Protein AF-0000000078804734 (afdb_homodimer)

InterPro domains:
  IPR001874 Dehydroquinase, class II [MF_00169] (1-88)
  IPR001874 Dehydroquinase, class II [PF01220] (2-82)
  IPR001874 Dehydroquinase, class II [PTHR21272] (1-86)
  IPR036441 Dehydroquinase, class II superfamily [G3DSA:3.40.50.9100] (1-88)
  IPR036441 Dehydroquinase, class II superfamily [SSF52304] (2-87)

Foldseek 3Di:
DVVCLVVVHAEEDEPDPCQLPVVVVLVVLLSSVVSVAAYEYEEQQDQCVDDPSSNHGPNQVRHPHYYHHNHPVRVVVVVVVRVVSVVD/DVVCLVVVHAEEDEPDPCQLPVVVVLVVLLSSVVSVAAYEYEEQADQCVDDPSSNHGPNQVRHPHYYHHNHPVRVVVVVVVRVVSVVD

Organism: NCBI:txid518634

Radius of gyration: 15.63 Å; Cα contacts (8 Å, |Δi|>4): 362; chains: 2; bounding box: 27×46×36 Å

Solvent-accessible surface area (backbone atoms only — not comparable to full-atom values): 9091 Å² total; per-residue (Å²): 83,68,64,32,37,76,68,70,44,65,46,77,44,61,62,65,77,44,27,48,68,36,58,68,56,28,55,38,48,40,50,27,40,73,67,74,33,55,29,35,41,38,34,48,55,40,48,46,57,51,59,76,75,47,49,44,56,58,36,55,38,58,31,48,21,39,32,27,31,48,38,76,55,28,56,56,51,46,51,52,50,47,54,51,65,73,70,108,83,68,64,31,36,76,68,71,45,66,45,79,43,62,60,66,77,44,28,48,69,36,58,69,57,28,56,40,47,39,50,27,40,74,68,73,34,54,29,34,39,37,33,47,56,38,46,45,56,51,58,76,75,48,47,44,57,58,36,54,39,57,30,48,21,39,33,27,31,49,37,75,58,28,55,56,51,45,51,52,50,47,53,51,62,72,70,107

Structure (mmCIF, N/CA/C/O backbone):
data_AF-0000000078804734-model_v1
#
loop_
_entity.id
_entity.type
_entity.pdbx_description
1 polymer '3-dehydroquinate dehydratase'
#
loop_
_atom_site.group_PDB
_atom_site.id
_atom_site.type_symbol
_atom_site.label_atom_id
_atom_site.label_alt_id
_atom_site.label_comp_id
_atom_site.label_asym_id
_atom_site.label_entity_id
_atom_site.label_seq_id
_atom_site.pdbx_PDB_ins_code
_atom_site.Cartn_x
_atom_site.Cartn_y
_atom_site.Cartn_z
_atom_site.occupancy
_atom_site.B_iso_or_equiv
_atom_site.auth_seq_id
_atom_site.auth_comp_id
_atom_site.auth_asym_id
_atom_site.auth_atom_id
_atom_site.pdbx_PDB_model_num
ATOM 1 N N . MET A 1 1 ? -10.266 -16.078 -8.797 1 95.88 1 MET A N 1
ATOM 2 C CA . MET A 1 1 ? -8.828 -16.297 -8.625 1 95.88 1 MET A CA 1
ATOM 3 C C . MET A 1 1 ? -8.383 -17.562 -9.359 1 95.88 1 MET A C 1
ATOM 5 O O . MET A 1 1 ? -7.336 -17.578 -10 1 95.88 1 MET A O 1
ATOM 9 N N . HIS A 1 2 ? -9.234 -18.625 -9.188 1 94.12 2 HIS A N 1
AT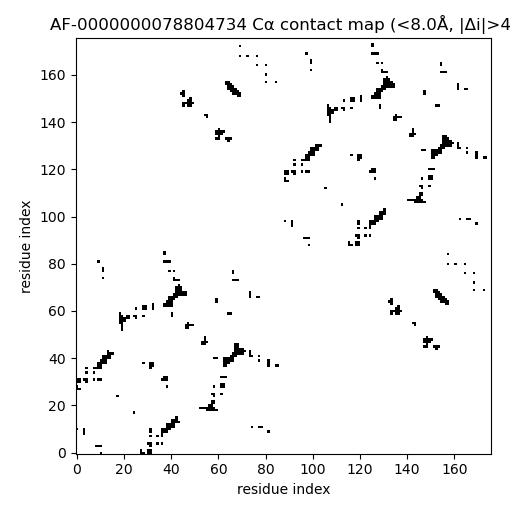OM 10 C CA . HIS A 1 2 ? -8.961 -19.859 -9.922 1 94.12 2 HIS A CA 1
ATOM 11 C C . HIS A 1 2 ? -8.891 -19.594 -11.422 1 94.12 2 HIS A C 1
ATOM 13 O O . HIS A 1 2 ? -7.926 -20 -12.078 1 94.12 2 HIS A O 1
ATOM 19 N N . GLN A 1 3 ? -9.883 -18.938 -11.859 1 96.94 3 GLN A N 1
ATOM 20 C CA . GLN A 1 3 ? -9.891 -18.609 -13.281 1 96.94 3 GLN A CA 1
ATOM 21 C C . GLN A 1 3 ? -8.68 -17.766 -13.664 1 96.94 3 GLN A C 1
ATOM 23 O O . GLN A 1 3 ? -8.078 -17.984 -14.719 1 96.94 3 GLN A O 1
ATOM 28 N N . ALA A 1 4 ? -8.383 -16.766 -12.906 1 97.5 4 ALA A N 1
ATOM 29 C CA . ALA A 1 4 ? -7.227 -15.914 -13.18 1 97.5 4 ALA A CA 1
ATOM 30 C C . ALA A 1 4 ? -5.949 -16.734 -13.266 1 97.5 4 ALA A C 1
ATOM 32 O O . ALA A 1 4 ? -5.129 -16.531 -14.164 1 97.5 4 ALA A O 1
ATOM 33 N N . ALA A 1 5 ? -5.75 -17.672 -12.352 1 96.75 5 ALA A N 1
ATOM 34 C CA . ALA A 1 5 ? -4.582 -18.547 -12.359 1 96.75 5 ALA A CA 1
ATOM 35 C C . ALA A 1 5 ? -4.547 -19.391 -13.633 1 96.75 5 ALA A C 1
ATOM 37 O O . ALA A 1 5 ? -3.518 -19.453 -14.312 1 96.75 5 ALA A O 1
ATOM 38 N N . ASP A 1 6 ? -5.703 -19.953 -13.938 1 97.19 6 ASP A N 1
ATOM 39 C CA . ASP A 1 6 ? -5.809 -20.828 -15.102 1 97.19 6 ASP A CA 1
ATOM 40 C C . ASP A 1 6 ? -5.508 -20.047 -16.391 1 97.19 6 ASP A C 1
ATOM 42 O O . ASP A 1 6 ? -4.836 -20.562 -17.281 1 97.19 6 ASP A O 1
ATOM 46 N N . GLU A 1 7 ? -5.93 -18.844 -16.438 1 98.12 7 GLU A N 1
ATOM 47 C CA . GLU A 1 7 ? -5.812 -18.047 -17.656 1 98.12 7 GLU A CA 1
ATOM 48 C C . GLU A 1 7 ? -4.566 -17.172 -17.625 1 98.12 7 GLU A C 1
ATOM 50 O O . GLU A 1 7 ? -4.336 -16.375 -18.547 1 98.12 7 GLU A O 1
ATOM 55 N N . LYS A 1 8 ? -3.816 -17.25 -16.531 1 97.44 8 LYS A N 1
ATOM 56 C CA . LYS A 1 8 ? -2.582 -16.5 -16.344 1 97.44 8 LYS A CA 1
ATOM 57 C C . LYS A 1 8 ? -2.834 -15 -16.453 1 97.44 8 LYS A C 1
ATOM 59 O O . LYS A 1 8 ? -2.129 -14.289 -17.172 1 97.44 8 LYS A O 1
ATOM 64 N N . THR A 1 9 ? -3.873 -14.602 -15.766 1 97.88 9 THR A N 1
ATOM 65 C CA . THR A 1 9 ? -4.258 -13.195 -15.742 1 97.88 9 THR A CA 1
ATOM 66 C C . THR A 1 9 ? -3.891 -12.555 -14.406 1 97.88 9 THR A C 1
ATOM 68 O O . THR A 1 9 ? -4.258 -13.07 -13.344 1 97.88 9 THR A O 1
ATOM 71 N N . PRO A 1 10 ? -3.143 -11.461 -14.43 1 98.5 10 PRO A N 1
ATOM 72 C CA . PRO A 1 10 ? -2.893 -10.742 -13.18 1 98.5 10 PRO A CA 1
ATOM 73 C C . PRO A 1 10 ? -4.176 -10.258 -12.508 1 98.5 10 PRO A C 1
ATOM 75 O O . PRO A 1 10 ? -5.227 -10.195 -13.156 1 98.5 10 PRO A O 1
ATOM 78 N N . VAL A 1 11 ? -4.055 -9.906 -11.227 1 98.69 11 VAL A N 1
ATOM 79 C CA . VAL A 1 11 ? -5.254 -9.562 -10.477 1 98.69 11 VAL A CA 1
ATOM 80 C C . VAL A 1 11 ? -5.035 -8.242 -9.734 1 98.69 11 VAL A C 1
ATOM 82 O O . VAL A 1 11 ? -3.971 -8.023 -9.148 1 98.69 11 VAL A O 1
ATOM 85 N N . VAL A 1 12 ? -5.906 -7.391 -9.852 1 98.81 12 VAL A N 1
ATOM 86 C CA . VAL A 1 12 ? -6.09 -6.234 -8.984 1 98.81 12 VAL A CA 1
ATOM 87 C C . VAL A 1 12 ? -7.379 -6.387 -8.18 1 98.81 12 VAL A C 1
ATOM 89 O O . VAL A 1 12 ? -8.461 -6.535 -8.758 1 98.81 12 VAL A O 1
ATOM 92 N N . MET A 1 13 ? -7.246 -6.258 -6.809 1 98.25 13 MET A N 1
ATOM 93 C CA . MET A 1 13 ? -8.453 -6.539 -6.035 1 98.25 13 MET A CA 1
ATOM 94 C C . MET A 1 13 ? -8.547 -5.617 -4.824 1 98.25 13 MET A C 1
ATOM 96 O O . MET A 1 13 ? -7.531 -5.238 -4.242 1 98.25 13 MET A O 1
ATOM 100 N N . ASN A 1 14 ? -9.703 -5.281 -4.488 1 98.44 14 ASN A N 1
ATOM 101 C CA . ASN A 1 14 ? -10.109 -4.703 -3.211 1 98.44 14 ASN A CA 1
ATOM 102 C C . ASN A 1 14 ? -10.945 -5.684 -2.395 1 98.44 14 ASN A C 1
ATOM 104 O O . ASN A 1 14 ? -12.133 -5.87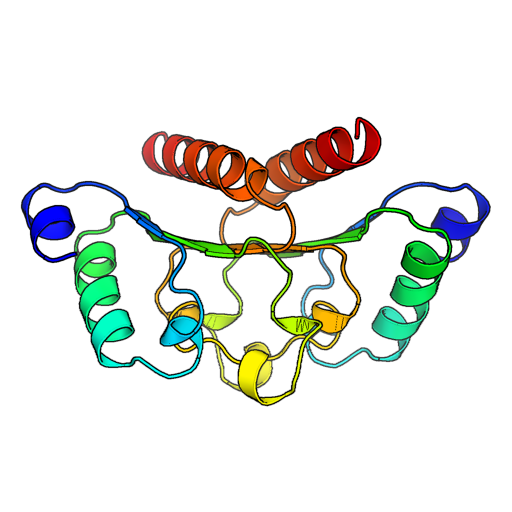5 -2.674 1 98.44 14 ASN A O 1
ATOM 108 N N . PRO A 1 15 ? -10.367 -6.281 -1.404 1 97.38 15 PRO A N 1
ATOM 109 C CA . PRO A 1 15 ? -11.086 -7.309 -0.653 1 97.38 15 PRO A CA 1
ATOM 110 C C . PRO A 1 15 ? -12.055 -6.719 0.369 1 97.38 15 PRO A C 1
ATOM 112 O O . PRO A 1 15 ? -12.898 -7.441 0.917 1 97.38 15 PRO A O 1
ATOM 115 N N . ALA A 1 16 ? -12.008 -5.438 0.542 1 95.31 16 ALA A N 1
ATOM 116 C CA . ALA A 1 16 ? -12.812 -4.781 1.565 1 95.31 16 ALA A CA 1
ATOM 117 C C . ALA A 1 16 ? -12.648 -5.469 2.918 1 95.31 16 ALA A C 1
ATOM 119 O O . ALA A 1 16 ? -11.523 -5.723 3.359 1 95.31 16 ALA A O 1
ATOM 120 N N . ALA A 1 17 ? -13.734 -5.812 3.613 1 93.25 17 ALA A N 1
ATOM 121 C CA . ALA A 1 17 ? -13.656 -6.371 4.961 1 93.25 17 ALA A CA 1
ATOM 122 C C . ALA A 1 17 ? -13 -7.75 4.945 1 93.25 17 ALA A C 1
ATOM 124 O O . ALA A 1 17 ? -12.43 -8.188 5.953 1 93.25 17 ALA A O 1
ATOM 125 N N . PHE A 1 18 ? -13.031 -8.422 3.877 1 95.69 18 PHE A N 1
ATOM 126 C CA . PHE A 1 18 ? -12.445 -9.75 3.77 1 95.69 18 PHE A CA 1
ATOM 127 C C . PHE A 1 18 ? -10.93 -9.695 3.967 1 95.69 18 PHE A C 1
ATOM 129 O O . PHE A 1 18 ? -10.305 -10.703 4.285 1 95.69 18 PHE A O 1
ATOM 136 N N . THR A 1 19 ? -10.391 -8.508 3.791 1 94.75 19 THR A N 1
ATOM 137 C CA . THR A 1 19 ? -8.969 -8.266 3.998 1 94.75 19 THR A CA 1
ATOM 138 C C . THR A 1 19 ? -8.539 -8.711 5.395 1 94.75 19 THR A C 1
ATOM 140 O O . THR A 1 19 ? -7.441 -9.242 5.574 1 94.75 19 THR A O 1
ATOM 143 N N . HIS A 1 20 ? -9.445 -8.594 6.316 1 93.56 20 HIS A N 1
ATOM 144 C CA . HIS A 1 20 ? -9.016 -8.672 7.707 1 93.56 20 HIS A CA 1
ATOM 145 C C . HIS A 1 20 ? -9.227 -10.07 8.273 1 93.56 20 HIS A C 1
ATOM 147 O O . HIS A 1 20 ? -8.672 -10.414 9.32 1 93.56 20 HIS A O 1
ATOM 153 N N . TYR A 1 21 ? -10.055 -10.977 7.445 1 93.5 21 TYR A N 1
ATOM 154 C CA . TYR A 1 21 ? -10.336 -12.227 8.141 1 93.5 21 TYR A CA 1
ATOM 155 C C . TYR A 1 21 ? -10.555 -13.367 7.148 1 93.5 21 TYR A C 1
ATOM 157 O O . TYR A 1 21 ? -10.719 -14.523 7.547 1 93.5 21 TYR A O 1
ATOM 165 N N . SER A 1 22 ? -10.633 -13.133 5.875 1 96.19 22 SER A N 1
ATOM 166 C CA . SER A 1 22 ? -10.938 -14.211 4.938 1 96.19 22 SER A CA 1
ATOM 167 C C . SER A 1 22 ? -9.68 -14.969 4.531 1 96.19 22 SER A C 1
ATOM 169 O O . SER A 1 22 ? -9.055 -14.648 3.521 1 96.19 22 SER A O 1
ATOM 171 N N . TYR A 1 23 ? -9.445 -16.016 5.223 1 96.56 23 TYR A N 1
ATOM 172 C CA . TYR A 1 23 ? -8.32 -16.875 4.895 1 96.56 23 TYR A CA 1
ATOM 173 C C . TYR A 1 23 ? -8.578 -17.641 3.6 1 96.56 23 TYR A C 1
ATOM 175 O O . TYR A 1 23 ? -7.641 -17.953 2.859 1 96.56 23 TYR A O 1
ATOM 183 N N . ALA A 1 24 ? -9.844 -17.875 3.418 1 97.12 24 ALA A N 1
ATOM 184 C CA . ALA A 1 24 ? -10.203 -18.531 2.166 1 97.12 24 ALA A CA 1
ATOM 185 C C . ALA A 1 24 ? -9.797 -17.688 0.962 1 97.12 24 ALA A C 1
ATOM 187 O O . ALA A 1 24 ? -9.25 -18.219 -0.014 1 97.12 24 ALA A O 1
ATOM 188 N N . LEU A 1 25 ? -9.984 -16.422 1.042 1 97.38 25 LEU A N 1
ATOM 189 C CA . LEU A 1 25 ? -9.586 -15.523 -0.035 1 97.38 25 LEU A CA 1
ATOM 190 C C . LEU A 1 25 ? -8.07 -15.438 -0.139 1 97.38 25 LEU A C 1
ATOM 192 O O . LEU A 1 25 ? -7.52 -15.398 -1.242 1 97.38 25 LEU A O 1
ATOM 196 N N . ALA A 1 26 ? -7.387 -15.414 0.954 1 97.12 26 ALA A N 1
ATOM 197 C CA . ALA A 1 26 ? -5.926 -15.414 0.97 1 97.12 26 ALA A CA 1
ATOM 198 C C . ALA A 1 26 ? -5.371 -16.656 0.279 1 97.12 26 ALA A C 1
ATOM 200 O O . ALA A 1 26 ? -4.43 -16.562 -0.515 1 97.12 26 ALA A O 1
ATOM 201 N N . ASP A 1 27 ? -5.98 -17.781 0.608 1 97.19 27 ASP A N 1
ATOM 202 C CA . ASP A 1 27 ? -5.57 -19.047 -0.018 1 97.19 27 ASP A CA 1
ATOM 203 C C . ASP A 1 27 ? -5.781 -19 -1.53 1 97.19 27 ASP A C 1
ATOM 205 O O . ASP A 1 27 ? -4.938 -19.469 -2.293 1 97.19 27 ASP A O 1
ATOM 209 N N . ALA A 1 28 ? -6.863 -18.5 -1.919 1 97.62 28 ALA A N 1
ATOM 210 C CA . ALA A 1 28 ? -7.148 -18.359 -3.346 1 97.62 28 ALA A CA 1
ATOM 211 C C . ALA A 1 28 ? -6.148 -17.422 -4.02 1 97.62 28 ALA A C 1
ATOM 213 O O . ALA A 1 28 ? -5.691 -17.688 -5.133 1 97.62 28 ALA A O 1
ATOM 214 N N . ALA A 1 29 ? -5.824 -16.328 -3.377 1 97.06 29 ALA A N 1
ATOM 215 C CA . ALA A 1 29 ? -4.836 -15.383 -3.895 1 97.06 29 ALA A CA 1
ATOM 216 C C . ALA A 1 29 ? -3.492 -16.062 -4.121 1 97.06 29 ALA A C 1
ATOM 218 O O . ALA A 1 29 ? -2.787 -15.766 -5.086 1 97.06 29 ALA A O 1
ATOM 219 N N . HIS A 1 30 ? -3.195 -16.969 -3.273 1 96.5 30 HIS A N 1
ATOM 220 C CA . HIS A 1 30 ? -1.946 -17.719 -3.383 1 96.5 30 HIS A CA 1
ATOM 221 C C . HIS A 1 30 ? -1.869 -18.469 -4.707 1 96.5 30 HIS A C 1
ATOM 223 O O . HIS A 1 30 ? -0.784 -18.641 -5.27 1 96.5 30 HIS A O 1
ATOM 229 N N . MET A 1 31 ? -2.996 -18.891 -5.164 1 96.81 31 MET A N 1
ATOM 230 C CA . MET A 1 31 ? -3.021 -19.625 -6.43 1 96.81 31 MET A CA 1
ATOM 231 C C . MET A 1 31 ? -2.521 -18.75 -7.574 1 96.81 31 MET A C 1
ATOM 233 O O . MET A 1 31 ? -1.83 -19.219 -8.477 1 96.81 31 MET A O 1
ATOM 237 N N . VAL A 1 32 ? -2.865 -17.5 -7.543 1 97.81 32 VAL A N 1
ATOM 238 C CA . VAL A 1 32 ? -2.432 -16.547 -8.562 1 97.81 32 VAL A CA 1
ATOM 239 C C . VAL A 1 32 ? -0.925 -16.328 -8.453 1 97.81 32 VAL A C 1
ATOM 241 O O . VAL A 1 32 ? -0.214 -16.344 -9.461 1 97.81 32 VAL A O 1
ATOM 244 N N . ILE A 1 33 ? -0.48 -16.172 -7.266 1 96.94 33 ILE A N 1
ATOM 245 C CA . ILE A 1 33 ? 0.923 -15.883 -6.992 1 96.94 33 ILE A CA 1
ATOM 246 C C . ILE A 1 33 ? 1.78 -17.094 -7.367 1 96.94 33 ILE A C 1
ATOM 248 O O . ILE A 1 33 ? 2.895 -16.938 -7.875 1 96.94 33 ILE A O 1
ATOM 252 N N . ASP A 1 34 ? 1.281 -18.281 -7.109 1 96.62 34 ASP A N 1
ATOM 253 C CA . ASP A 1 34 ? 1.995 -19.5 -7.441 1 96.62 34 ASP A CA 1
ATOM 254 C C . ASP A 1 34 ? 2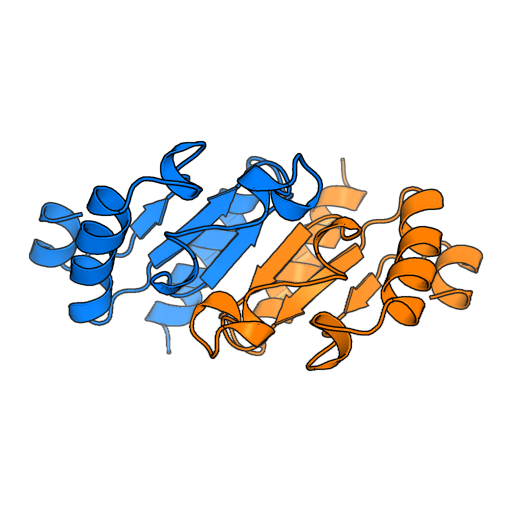.271 -19.594 -8.938 1 96.62 34 ASP A C 1
ATOM 256 O O . ASP A 1 34 ? 3.211 -20.266 -9.367 1 96.62 34 ASP A O 1
ATOM 260 N N . GLU A 1 35 ? 1.464 -18.922 -9.734 1 97.31 35 GLU A N 1
ATOM 261 C CA . GLU A 1 35 ? 1.663 -18.891 -11.18 1 97.31 35 GLU A CA 1
ATOM 262 C C . GLU A 1 35 ? 2.586 -17.75 -11.586 1 97.31 35 GLU A C 1
ATOM 264 O O . GLU A 1 35 ? 2.697 -17.422 -12.766 1 97.31 35 GLU A O 1
ATOM 269 N N . ASN A 1 36 ? 3.176 -17.062 -10.594 1 96.5 36 ASN A N 1
ATOM 270 C CA . ASN A 1 36 ? 4.094 -15.945 -10.789 1 96.5 36 ASN A CA 1
ATOM 271 C C . ASN A 1 36 ? 3.404 -14.758 -11.453 1 96.5 36 ASN A C 1
ATOM 273 O O . ASN A 1 36 ? 3.99 -14.094 -12.312 1 96.5 36 ASN A O 1
ATOM 277 N N . LEU A 1 37 ? 2.17 -14.57 -11.117 1 97.5 37 LEU A N 1
ATOM 278 C CA . LEU A 1 37 ? 1.396 -13.445 -11.617 1 97.5 37 LEU A CA 1
ATOM 279 C C . LEU A 1 37 ? 1.279 -12.352 -10.555 1 97.5 37 LEU A C 1
ATOM 281 O O . LEU A 1 37 ? 1.106 -12.648 -9.367 1 97.5 37 LEU A O 1
ATOM 285 N N . PRO A 1 38 ? 1.417 -11.164 -10.992 1 98.12 38 PRO A N 1
ATOM 286 C CA . PRO A 1 38 ? 1.223 -10.094 -10.008 1 98.12 38 PRO A CA 1
ATOM 287 C C . PRO A 1 38 ? -0.2 -10.047 -9.453 1 98.12 38 PRO A C 1
ATOM 289 O O . PRO A 1 38 ? -1.164 -10.203 -10.211 1 98.12 38 PRO A O 1
ATOM 292 N N . LEU A 1 39 ? -0.342 -9.844 -8.211 1 98.62 39 LEU A N 1
ATOM 293 C CA . LEU A 1 39 ? -1.6 -9.578 -7.516 1 98.62 39 LEU A CA 1
ATOM 294 C C . LEU A 1 39 ? -1.485 -8.344 -6.633 1 98.62 39 LEU A C 1
ATOM 296 O O . LEU A 1 39 ? -0.7 -8.328 -5.68 1 98.62 39 LEU A O 1
ATOM 300 N N . MET A 1 40 ? -2.211 -7.352 -6.992 1 98.75 40 MET A N 1
ATOM 301 C CA . MET A 1 40 ? -2.199 -6.098 -6.238 1 98.75 40 MET A CA 1
ATOM 302 C C . MET A 1 40 ? -3.43 -5.988 -5.344 1 98.75 40 MET A C 1
ATOM 304 O O . MET A 1 40 ? -4.559 -6.133 -5.816 1 98.75 40 MET A O 1
ATOM 308 N N . GLU A 1 41 ? -3.242 -5.801 -4.051 1 98.69 41 GLU A N 1
ATOM 309 C CA . GLU A 1 41 ? -4.297 -5.441 -3.105 1 98.69 41 GLU A CA 1
ATOM 310 C C . GLU A 1 41 ? -4.48 -3.928 -3.031 1 98.69 41 GLU A C 1
ATOM 312 O O . GLU A 1 41 ? -3.523 -3.191 -2.787 1 98.69 41 GLU A O 1
ATOM 317 N N . VAL A 1 42 ? -5.723 -3.471 -3.258 1 98.69 42 VAL A N 1
ATOM 318 C CA . VAL A 1 42 ? -6.012 -2.039 -3.273 1 98.69 42 VAL A CA 1
ATOM 319 C C . VAL A 1 42 ? -7.094 -1.72 -2.246 1 98.69 42 VAL A C 1
ATOM 321 O O . VAL A 1 42 ? -8.047 -2.488 -2.076 1 98.69 42 VAL A O 1
ATOM 324 N N . HIS A 1 43 ? -6.918 -0.637 -1.522 1 98.25 43 HIS A N 1
ATOM 325 C CA . HIS A 1 43 ? -7.93 -0.104 -0.614 1 98.25 43 HIS A CA 1
ATOM 326 C C . HIS A 1 43 ? -8.195 1.37 -0.896 1 98.25 43 HIS A C 1
ATOM 328 O O . HIS A 1 43 ? -7.266 2.154 -1.068 1 98.25 43 HIS A O 1
ATOM 334 N N . ILE A 1 44 ? -9.422 1.676 -0.979 1 96.88 44 ILE A N 1
ATOM 335 C CA . ILE A 1 44 ? -9.844 3.047 -1.246 1 96.88 44 ILE A CA 1
ATOM 336 C C . ILE A 1 44 ? -9.336 3.965 -0.134 1 96.88 44 ILE A C 1
ATOM 338 O O . ILE A 1 44 ? -8.75 5.016 -0.405 1 96.88 44 ILE A O 1
ATOM 342 N N . SER A 1 45 ? -9.578 3.605 1.121 1 95.12 45 SER A N 1
ATOM 343 C CA . SER A 1 45 ? -9.031 4.309 2.277 1 95.12 45 SER A CA 1
ATOM 344 C C . SER A 1 45 ? -7.797 3.598 2.826 1 95.12 45 SER A C 1
ATOM 346 O O . SER A 1 45 ? -7.457 2.5 2.379 1 95.12 45 SER A O 1
ATOM 348 N N . ASN A 1 46 ? -7.113 4.23 3.641 1 94.75 46 ASN A N 1
ATOM 349 C CA . ASN A 1 46 ? -6.008 3.621 4.371 1 94.75 46 ASN A CA 1
ATOM 350 C C . ASN A 1 46 ? -6.5 2.82 5.57 1 94.75 46 ASN A C 1
ATOM 352 O O . ASN A 1 46 ? -6.848 3.393 6.605 1 94.75 46 ASN A O 1
ATOM 356 N N . PRO A 1 47 ? -6.465 1.514 5.465 1 92.44 47 PRO A N 1
ATOM 357 C CA . PRO A 1 47 ? -7.02 0.701 6.551 1 92.44 47 PRO A CA 1
ATOM 358 C C . PRO A 1 47 ? -6.234 0.846 7.855 1 92.44 47 PRO A C 1
ATOM 360 O O . PRO A 1 47 ? -6.797 0.677 8.938 1 92.44 47 PRO A O 1
ATOM 363 N N . SER A 1 48 ? -4.984 1.195 7.785 1 92.12 48 SER A N 1
ATOM 364 C CA . SER A 1 48 ? -4.129 1.322 8.961 1 92.12 48 SER A CA 1
ATOM 365 C C . SER A 1 48 ? -4.57 2.49 9.836 1 92.12 48 SER A C 1
ATOM 367 O O . SER A 1 48 ? -4.223 2.549 11.023 1 92.12 48 SER A O 1
ATOM 369 N N . ALA A 1 49 ? -5.289 3.398 9.305 1 90.75 49 ALA A N 1
ATOM 370 C CA . ALA A 1 49 ? -5.734 4.582 10.039 1 90.75 49 ALA A CA 1
ATOM 371 C C . ALA A 1 49 ? -7.066 4.32 10.734 1 90.75 49 ALA A C 1
ATOM 373 O O . ALA A 1 49 ? -7.598 5.199 11.422 1 90.75 49 ALA A O 1
ATOM 374 N N . ARG A 1 50 ? -7.602 3.145 10.562 1 90.75 50 ARG A N 1
ATOM 375 C CA . ARG A 1 50 ? -8.914 2.781 11.102 1 90.75 50 ARG A CA 1
ATOM 376 C C . ARG A 1 50 ? -8.773 2.004 12.406 1 90.75 50 ARG A C 1
ATOM 378 O O . ARG A 1 50 ? -7.734 2.07 13.062 1 90.75 50 ARG A O 1
ATOM 385 N N . ASP A 1 51 ? -9.781 1.283 12.781 1 85.69 51 ASP A N 1
ATOM 386 C CA . ASP A 1 51 ? -9.805 0.53 14.031 1 85.69 51 ASP A CA 1
ATOM 387 C C . ASP A 1 51 ? -8.711 -0.54 14.047 1 85.69 51 ASP A C 1
ATOM 389 O O . ASP A 1 51 ? -8.258 -0.981 12.992 1 85.69 51 ASP A O 1
ATOM 393 N N . GLU A 1 52 ? -8.375 -1.043 15.227 1 83.75 52 GLU A N 1
ATOM 394 C CA . GLU A 1 52 ? -7.266 -1.968 15.445 1 83.75 52 GLU A CA 1
ATOM 395 C C . GLU A 1 52 ? -7.418 -3.223 14.594 1 83.75 52 GLU A C 1
ATOM 397 O O . GLU A 1 52 ? -6.441 -3.725 14.031 1 83.75 52 GLU A O 1
ATOM 402 N N . PHE A 1 53 ? -8.656 -3.766 14.609 1 77.69 53 PHE A N 1
ATOM 403 C CA . PHE A 1 53 ? -8.844 -5.016 13.883 1 77.69 53 PHE A CA 1
ATOM 404 C C . PHE A 1 53 ? -8.672 -4.805 12.383 1 77.69 53 PHE A C 1
ATOM 406 O O . PHE A 1 53 ? -8.477 -5.762 11.633 1 77.69 53 PHE A O 1
ATOM 413 N N . ARG A 1 54 ? -8.672 -3.582 11.875 1 82.56 54 ARG A N 1
ATOM 414 C CA . ARG A 1 54 ? -8.547 -3.252 10.461 1 82.56 54 ARG A CA 1
ATOM 415 C C . ARG A 1 54 ? -7.086 -3.023 10.078 1 82.56 54 ARG A C 1
ATOM 417 O O . ARG A 1 54 ? -6.77 -2.854 8.898 1 82.56 54 ARG A O 1
ATOM 424 N N . LYS A 1 55 ? -6.258 -3.158 11.109 1 80.5 55 LYS A N 1
ATOM 425 C CA . LYS A 1 55 ? -4.867 -2.781 10.867 1 80.5 55 LYS A CA 1
ATOM 426 C C . LYS A 1 55 ? -4.055 -3.971 10.367 1 80.5 55 LYS A C 1
ATOM 428 O O . LYS A 1 55 ? -2.922 -3.805 9.914 1 80.5 55 LYS A O 1
ATOM 433 N N . ARG A 1 56 ? -4.762 -5.07 10.414 1 83.62 56 ARG A N 1
ATOM 434 C CA . ARG A 1 56 ? -4.066 -6.273 9.969 1 83.62 56 ARG A CA 1
ATOM 435 C C . ARG A 1 56 ? -4.746 -6.879 8.742 1 83.62 56 ARG A C 1
ATOM 437 O O . ARG A 1 56 ? -5.965 -7.074 8.742 1 83.62 56 ARG A O 1
ATOM 444 N N . SER A 1 57 ? -4.023 -7.086 7.691 1 92.62 57 SER A N 1
ATOM 445 C CA . SER A 1 57 ? -4.52 -7.75 6.492 1 92.62 57 SER A CA 1
ATOM 446 C C . SER A 1 57 ? -4.027 -9.195 6.414 1 92.62 57 SER A C 1
ATOM 448 O O . SER A 1 57 ? -2.83 -9.453 6.559 1 92.62 57 SER A O 1
ATOM 450 N N . VAL A 1 58 ? -4.961 -10.172 6.145 1 94 58 VAL A N 1
ATOM 451 C CA . VAL A 1 58 ? -4.547 -11.547 5.895 1 94 58 VAL A CA 1
ATOM 452 C C . VAL A 1 58 ? -4.246 -11.734 4.406 1 94 58 VAL A C 1
ATOM 454 O O . VAL A 1 58 ? -3.725 -12.773 4 1 94 58 VAL A O 1
ATOM 457 N N . ILE A 1 59 ? -4.543 -10.766 3.566 1 95.94 59 ILE A N 1
ATOM 458 C CA . ILE A 1 59 ? -4.352 -10.836 2.121 1 95.94 59 ILE A CA 1
ATOM 459 C C . ILE A 1 59 ? -3.004 -10.219 1.752 1 95.94 59 ILE A C 1
ATOM 461 O O . ILE A 1 59 ? -2.293 -10.734 0.888 1 95.94 59 ILE A O 1
ATOM 465 N N . SER A 1 60 ? -2.561 -9.141 2.441 1 96.44 60 SER A N 1
ATOM 466 C CA . SER A 1 60 ? -1.35 -8.391 2.119 1 96.44 60 SER A CA 1
ATOM 467 C C . SER A 1 60 ? -0.123 -9.297 2.117 1 96.44 60 SER A C 1
ATOM 469 O O . SER A 1 60 ? 0.771 -9.141 1.283 1 96.44 60 SER A O 1
ATOM 471 N N . PRO A 1 61 ? -0.114 -10.328 3.047 1 95.56 61 PRO A N 1
ATOM 472 C CA . PRO A 1 61 ? 1.086 -11.164 3.082 1 95.56 61 PRO A CA 1
ATOM 473 C C . PRO A 1 61 ? 1.258 -12 1.815 1 95.56 61 PRO A C 1
ATOM 475 O O . PRO A 1 61 ? 2.375 -12.414 1.489 1 95.56 61 PRO A O 1
ATOM 478 N N . VAL A 1 62 ? 0.199 -12.211 1.098 1 96.06 62 VAL A N 1
ATOM 479 C CA . VAL A 1 62 ? 0.262 -13.07 -0.076 1 96.06 62 VAL A CA 1
ATOM 480 C C . VAL A 1 62 ? 0.303 -12.227 -1.344 1 96.06 62 VAL A C 1
ATOM 482 O O . VAL A 1 62 ? 0.735 -12.695 -2.398 1 96.06 62 VAL A O 1
ATOM 485 N N . ALA A 1 63 ? -0.085 -10.984 -1.285 1 97.56 63 ALA A N 1
ATOM 486 C CA . ALA A 1 63 ? -0.122 -10.102 -2.451 1 97.56 63 ALA A CA 1
ATOM 487 C C . ALA A 1 63 ? 1.287 -9.711 -2.889 1 97.56 63 ALA A C 1
ATOM 489 O O . ALA A 1 63 ? 2.217 -9.703 -2.078 1 97.56 63 ALA A O 1
ATOM 490 N N . THR A 1 64 ? 1.422 -9.438 -4.164 1 97.94 64 THR A N 1
ATOM 491 C CA . THR A 1 64 ? 2.668 -8.883 -4.684 1 97.94 64 THR A CA 1
ATOM 492 C C . THR A 1 64 ? 2.979 -7.539 -4.027 1 97.94 64 THR A C 1
ATOM 494 O O . THR A 1 64 ? 4.129 -7.258 -3.689 1 97.94 64 THR A O 1
ATOM 497 N N . GLY A 1 65 ? 1.996 -6.746 -3.893 1 97.81 65 GLY A N 1
ATOM 498 C CA . GLY A 1 65 ? 2.059 -5.434 -3.271 1 97.81 65 GLY A CA 1
ATOM 499 C C . GLY A 1 65 ? 0.695 -4.883 -2.896 1 97.81 65 GLY A C 1
ATOM 500 O O . GLY A 1 65 ? -0.33 -5.508 -3.18 1 97.81 65 GLY A O 1
ATOM 501 N N . THR A 1 66 ? 0.703 -3.738 -2.248 1 98.25 66 THR A N 1
ATOM 502 C CA . THR A 1 66 ? -0.528 -3.088 -1.812 1 98.25 66 THR A CA 1
ATOM 503 C C . THR A 1 66 ? -0.501 -1.6 -2.146 1 98.25 66 THR A C 1
ATOM 505 O O . THR A 1 66 ? 0.569 -0.991 -2.205 1 98.25 66 THR A O 1
ATOM 508 N N . ILE A 1 67 ? -1.572 -1.082 -2.428 1 98.69 67 ILE A N 1
ATOM 509 C CA . ILE A 1 67 ? -1.798 0.347 -2.613 1 98.69 67 ILE A CA 1
ATOM 510 C C . ILE A 1 67 ? -3.033 0.782 -1.825 1 98.69 67 ILE A C 1
ATOM 512 O O . ILE A 1 67 ? -4.137 0.284 -2.064 1 98.69 67 ILE A O 1
ATOM 516 N N . THR A 1 68 ? -2.83 1.724 -0.852 1 98.12 68 THR A N 1
ATOM 517 C CA . THR A 1 68 ? -3.938 2.104 0.017 1 98.12 68 THR A CA 1
ATOM 518 C C . THR A 1 68 ? -4.055 3.621 0.112 1 98.12 68 THR A C 1
ATOM 520 O O . THR A 1 68 ? -3.055 4.336 0.016 1 98.12 68 THR A O 1
ATOM 523 N N . GLY A 1 69 ? -5.312 4.176 0.185 1 97.19 69 GLY A N 1
ATOM 524 C CA . GLY A 1 69 ? -5.527 5.551 0.602 1 97.19 69 GLY A CA 1
ATOM 525 C C . GLY A 1 69 ? -5.633 6.52 -0.562 1 97.19 69 GLY A C 1
ATOM 526 O O . GLY A 1 69 ? -5.586 7.734 -0.372 1 97.19 69 GLY A O 1
ATOM 527 N N . MET A 1 70 ? -5.789 6 -1.768 1 96.88 70 MET A N 1
ATOM 528 C CA . MET A 1 70 ? -5.777 6.879 -2.936 1 96.88 70 MET A CA 1
ATOM 529 C C . MET A 1 70 ? -7.145 6.906 -3.609 1 96.88 70 MET A C 1
ATOM 531 O O . MET A 1 70 ? -7.266 7.332 -4.758 1 96.88 70 MET A O 1
ATOM 535 N N . GLY A 1 71 ? -8.188 6.371 -2.898 1 96.62 71 GLY A N 1
ATOM 536 C CA . GLY A 1 71 ? -9.5 6.297 -3.527 1 96.62 71 GLY A CA 1
ATOM 537 C C . GLY A 1 71 ? -9.508 5.449 -4.785 1 96.62 71 GLY A C 1
ATOM 538 O O . GLY A 1 71 ? -8.805 4.438 -4.863 1 96.62 71 GLY A O 1
ATOM 539 N N . PHE A 1 72 ? -10.328 5.887 -5.719 1 97.81 72 PHE A N 1
ATOM 540 C CA . PHE A 1 72 ? -10.469 5.137 -6.961 1 97.81 72 PHE A CA 1
ATOM 541 C C . PHE A 1 72 ? -9.195 5.246 -7.801 1 97.81 72 PHE A C 1
ATOM 543 O O . PHE A 1 72 ? -8.906 4.363 -8.617 1 97.81 72 PHE A O 1
ATOM 550 N N . TYR A 1 73 ? -8.461 6.27 -7.566 1 98.5 73 TYR A N 1
ATOM 551 C CA . TYR A 1 73 ? -7.203 6.438 -8.289 1 98.5 73 TYR A CA 1
ATOM 552 C C . TYR A 1 73 ? -6.23 5.309 -7.969 1 98.5 73 TYR A C 1
ATOM 554 O O . TYR A 1 73 ? -5.348 4.996 -8.766 1 98.5 73 TYR A O 1
ATOM 562 N N . GLY A 1 74 ? -6.406 4.695 -6.809 1 98.62 74 GLY A N 1
ATOM 563 C CA . GLY A 1 74 ? -5.594 3.551 -6.434 1 98.62 74 GLY A CA 1
ATOM 564 C C . GLY A 1 74 ? -5.633 2.428 -7.453 1 98.62 74 GLY A C 1
ATOM 565 O O . GLY A 1 74 ? -4.633 1.739 -7.664 1 98.62 74 GLY A O 1
ATOM 566 N N . TYR A 1 75 ? -6.793 2.309 -8.164 1 98.69 75 TYR A N 1
ATOM 567 C CA . TYR A 1 75 ? -6.902 1.27 -9.18 1 98.69 75 TYR A CA 1
ATOM 568 C C . TYR A 1 75 ? -6.027 1.588 -10.391 1 98.69 75 TYR A C 1
ATOM 570 O O . TYR A 1 75 ? -5.434 0.688 -10.984 1 98.69 75 TYR A O 1
ATOM 578 N N . LYS A 1 76 ? -5.996 2.799 -10.719 1 98.69 76 LYS A N 1
ATOM 579 C CA . LYS A 1 76 ? -5.113 3.199 -11.82 1 98.69 76 LYS A CA 1
ATOM 580 C C . LYS A 1 76 ? -3.654 2.92 -11.477 1 98.69 76 LYS A C 1
ATOM 582 O O . LYS A 1 76 ? -2.916 2.365 -12.297 1 98.69 76 LYS A O 1
ATOM 587 N N . LEU A 1 77 ? -3.275 3.309 -10.297 1 98.81 77 LEU A N 1
ATOM 588 C CA . LEU A 1 77 ? -1.908 3.059 -9.852 1 98.81 77 LEU A CA 1
ATOM 589 C C . LEU A 1 77 ? -1.603 1.564 -9.852 1 98.81 77 LEU A C 1
ATOM 591 O O . LEU A 1 77 ? -0.505 1.151 -10.234 1 98.81 77 LEU A O 1
ATOM 595 N N . ALA A 1 78 ? -2.596 0.784 -9.422 1 98.81 78 ALA A N 1
ATOM 596 C CA . ALA A 1 78 ? -2.416 -0.665 -9.375 1 98.81 78 ALA A CA 1
ATOM 597 C C . ALA A 1 78 ? -2.234 -1.235 -10.781 1 98.81 78 ALA A C 1
ATOM 599 O O . ALA A 1 78 ? -1.416 -2.135 -10.992 1 98.81 78 ALA A O 1
ATOM 600 N N . LEU A 1 79 ? -2.975 -0.73 -11.711 1 98.69 79 LEU A N 1
ATOM 601 C CA . LEU A 1 79 ? -2.832 -1.176 -13.094 1 98.69 79 LEU A CA 1
ATOM 602 C C . LEU A 1 79 ? -1.465 -0.792 -13.648 1 98.69 79 LEU A C 1
ATOM 604 O O . LEU A 1 79 ? -0.839 -1.576 -14.367 1 98.69 79 LEU A O 1
ATOM 608 N N . ASP A 1 80 ? -0.968 0.378 -13.344 1 98.62 80 ASP A N 1
ATOM 609 C CA . ASP A 1 80 ? 0.379 0.787 -13.727 1 98.62 80 ASP A CA 1
ATOM 610 C C . ASP A 1 80 ? 1.429 -0.144 -13.125 1 98.62 80 ASP A C 1
ATOM 612 O O . ASP A 1 80 ? 2.389 -0.524 -13.797 1 98.62 80 ASP A O 1
ATOM 616 N N . ALA A 1 81 ? 1.24 -0.484 -11.875 1 98.62 81 ALA A N 1
ATOM 617 C CA . ALA A 1 81 ? 2.15 -1.4 -11.195 1 98.62 81 ALA A CA 1
ATOM 618 C C . ALA A 1 81 ? 2.195 -2.754 -11.898 1 98.62 81 ALA A C 1
ATOM 620 O O . ALA A 1 81 ? 3.275 -3.293 -12.148 1 98.62 81 ALA A O 1
ATOM 621 N N . VAL A 1 82 ? 1.027 -3.252 -12.203 1 98.5 82 VAL A N 1
ATOM 622 C CA . VAL A 1 82 ? 0.933 -4.543 -12.875 1 98.5 82 VAL A CA 1
ATOM 623 C C . VAL A 1 82 ? 1.627 -4.469 -14.234 1 98.5 82 VAL A C 1
ATOM 625 O O . VAL A 1 82 ? 2.406 -5.359 -14.586 1 98.5 82 VAL A O 1
ATOM 628 N N . ALA A 1 83 ? 1.331 -3.457 -14.977 1 98.19 83 ALA A N 1
ATOM 629 C CA . ALA A 1 83 ? 1.969 -3.281 -16.281 1 98.19 83 ALA A CA 1
ATOM 630 C C . ALA A 1 83 ? 3.488 -3.256 -16.141 1 98.19 83 ALA A C 1
ATOM 632 O O . ALA A 1 83 ? 4.199 -3.877 -16.938 1 98.19 83 ALA A O 1
ATOM 633 N N . HIS A 1 84 ? 3.955 -2.572 -15.172 1 97.81 84 HIS A N 1
ATOM 634 C CA . HIS A 1 84 ? 5.391 -2.469 -14.938 1 97.81 84 HIS A CA 1
ATOM 635 C C . HIS A 1 84 ? 5.996 -3.832 -14.625 1 97.81 84 HIS A C 1
ATOM 637 O O . HIS A 1 84 ? 7.035 -4.199 -15.18 1 97.81 84 HIS A O 1
ATOM 643 N N . LEU A 1 85 ? 5.348 -4.559 -13.766 1 96.56 85 LEU A N 1
ATOM 644 C CA . LEU A 1 85 ? 5.852 -5.855 -13.32 1 96.56 85 LEU A CA 1
ATOM 645 C C . LEU A 1 85 ? 5.867 -6.855 -14.469 1 96.56 85 LEU A C 1
ATOM 647 O O . LEU A 1 85 ? 6.738 -7.727 -14.523 1 96.56 85 LEU A O 1
ATOM 651 N N . LEU A 1 86 ? 4.906 -6.695 -15.359 1 95.88 86 LEU A N 1
ATOM 652 C CA . LEU A 1 86 ? 4.832 -7.613 -16.5 1 95.88 86 LEU A CA 1
ATOM 653 C C . LEU A 1 86 ? 5.887 -7.27 -17.547 1 95.88 86 LEU A C 1
ATOM 655 O O . LEU A 1 86 ? 6.219 -8.102 -18.391 1 95.88 86 LEU A O 1
ATOM 659 N N . SER A 1 87 ? 6.305 -6.055 -17.516 1 94 87 SER A N 1
ATOM 660 C CA . SER A 1 87 ? 7.285 -5.621 -18.5 1 94 87 SER A CA 1
ATOM 661 C C . SER A 1 87 ? 8.703 -5.984 -18.078 1 94 87 SER A C 1
ATOM 663 O O . SER A 1 87 ? 9.633 -5.906 -18.875 1 94 87 SER A O 1
ATOM 665 N N . GLU A 1 88 ? 9.008 -6.281 -16.859 1 84.69 88 GLU A N 1
ATOM 666 C CA . GLU A 1 88 ? 10.32 -6.676 -16.375 1 84.69 88 GLU A CA 1
ATOM 667 C C . GLU A 1 88 ? 10.617 -8.133 -16.703 1 84.69 88 GLU A C 1
ATOM 669 O O . GLU A 1 88 ? 11.758 -8.484 -17.031 1 84.69 88 GLU A O 1
ATOM 674 N N . MET B 1 1 ? 10.727 16.406 8.203 1 95.75 1 MET B N 1
ATOM 675 C CA . MET B 1 1 ? 9.273 16.5 8.312 1 95.75 1 MET B CA 1
ATOM 676 C C . MET B 1 1 ? 8.852 17.875 8.789 1 95.75 1 MET B C 1
ATOM 678 O O . MET B 1 1 ? 7.883 18.453 8.281 1 95.75 1 MET B O 1
ATOM 682 N N . HIS B 1 2 ? 9.609 18.359 9.82 1 94 2 HIS B N 1
ATOM 683 C CA . HIS B 1 2 ? 9.359 19.719 10.281 1 94 2 HIS B CA 1
ATOM 684 C C . HIS B 1 2 ? 9.484 20.719 9.141 1 94 2 HIS B C 1
ATOM 686 O O . HIS B 1 2 ? 8.594 21.547 8.938 1 94 2 HIS B O 1
ATOM 692 N N . GLN B 1 3 ? 10.555 20.578 8.484 1 96.88 3 GLN B N 1
ATOM 693 C CA . GLN B 1 3 ? 10.758 21.469 7.348 1 96.88 3 GLN B CA 1
ATOM 694 C C . GLN B 1 3 ? 9.641 21.312 6.316 1 96.88 3 GLN B C 1
ATOM 696 O O . GLN B 1 3 ? 9.164 22.297 5.758 1 96.88 3 GLN B O 1
ATOM 701 N N . ALA B 1 4 ? 9.312 20.109 5.965 1 97.44 4 ALA B N 1
ATOM 702 C CA . ALA B 1 4 ? 8.242 19.859 5.004 1 97.44 4 ALA B CA 1
ATOM 703 C C . ALA B 1 4 ? 6.945 20.531 5.441 1 97.44 4 ALA B C 1
ATOM 705 O O . ALA B 1 4 ? 6.25 21.141 4.629 1 97.44 4 ALA B O 1
ATOM 706 N N . ALA B 1 5 ? 6.594 20.422 6.707 1 96.69 5 ALA B N 1
ATOM 707 C CA . ALA B 1 5 ? 5.387 21.047 7.238 1 96.69 5 ALA B CA 1
ATOM 708 C C . ALA B 1 5 ? 5.461 22.562 7.102 1 96.69 5 ALA B C 1
ATOM 710 O O . ALA B 1 5 ? 4.52 23.203 6.609 1 96.69 5 ALA B O 1
ATOM 711 N N . ASP B 1 6 ? 6.625 23.078 7.48 1 97.19 6 ASP B N 1
ATOM 712 C CA . ASP B 1 6 ? 6.824 24.531 7.438 1 97.19 6 ASP B CA 1
ATOM 713 C C . ASP B 1 6 ? 6.723 25.047 6.008 1 97.19 6 ASP B C 1
ATOM 715 O O . ASP B 1 6 ? 6.137 26.109 5.77 1 97.19 6 ASP B O 1
ATOM 719 N N . GLU B 1 7 ? 7.207 24.312 5.09 1 98.12 7 GLU B N 1
ATOM 720 C CA . GLU B 1 7 ? 7.277 24.75 3.699 1 98.12 7 GLU B CA 1
ATOM 721 C C . GLU B 1 7 ? 6.086 24.234 2.895 1 98.12 7 GLU B C 1
ATOM 723 O O . GLU B 1 7 ? 6.004 24.469 1.685 1 98.12 7 GLU B O 1
ATOM 728 N N . LYS B 1 8 ? 5.207 23.5 3.555 1 97.44 8 LYS B N 1
ATOM 729 C CA . LYS B 1 8 ? 4 22.953 2.939 1 97.44 8 LYS B CA 1
ATOM 730 C C . LYS B 1 8 ? 4.348 22.062 1.742 1 97.44 8 LYS B C 1
ATOM 732 O O . LYS B 1 8 ? 3.771 22.219 0.663 1 97.44 8 LYS B O 1
ATOM 737 N N . THR B 1 9 ? 5.309 21.234 1.984 1 97.81 9 THR B N 1
ATOM 738 C CA . THR B 1 9 ? 5.766 20.297 0.954 1 97.81 9 THR B CA 1
ATOM 739 C C . THR B 1 9 ? 5.281 18.891 1.247 1 97.81 9 THR B C 1
ATOM 741 O O . THR B 1 9 ? 5.488 18.375 2.346 1 97.81 9 THR B O 1
ATOM 744 N N . PRO B 1 10 ? 4.605 18.25 0.299 1 98.5 10 PRO B N 1
ATOM 745 C CA . PRO B 1 10 ? 4.25 16.844 0.495 1 98.5 10 PRO B CA 1
ATOM 746 C C . PRO B 1 10 ? 5.473 15.945 0.687 1 98.5 10 PRO B C 1
ATOM 748 O O . PRO B 1 10 ? 6.594 16.344 0.365 1 98.5 10 PRO B O 1
ATOM 751 N N . VAL B 1 11 ? 5.211 14.742 1.195 1 98.69 11 VAL B N 1
ATOM 752 C CA . VAL B 1 11 ? 6.332 13.867 1.533 1 98.69 11 VAL B CA 1
ATOM 753 C C . VAL B 1 11 ? 6.098 12.477 0.953 1 98.69 11 VAL B C 1
ATOM 755 O O . VAL B 1 11 ? 4.988 11.945 1.024 1 98.69 11 VAL B O 1
ATOM 758 N N . VAL B 1 12 ? 7.035 11.984 0.325 1 98.81 12 VAL B N 1
ATOM 759 C CA . VAL B 1 12 ? 7.176 10.57 -0.005 1 98.81 12 VAL B CA 1
ATOM 760 C C . VAL B 1 12 ? 8.344 9.969 0.771 1 98.81 12 VAL B C 1
ATOM 762 O O . VAL B 1 12 ? 9.477 10.445 0.659 1 98.81 12 VAL B O 1
ATOM 765 N N . MET B 1 13 ? 8.062 8.852 1.513 1 98.25 13 MET B N 1
ATOM 766 C CA . MET B 1 13 ? 9.148 8.359 2.357 1 98.25 13 MET B CA 1
ATOM 767 C C . MET B 1 13 ? 9.156 6.836 2.408 1 98.25 13 MET B C 1
ATOM 769 O O . MET B 1 13 ? 8.102 6.203 2.354 1 98.25 13 MET B O 1
ATOM 773 N N . ASN B 1 14 ? 10.281 6.301 2.498 1 98.44 14 ASN B N 1
ATOM 774 C CA . ASN B 1 14 ? 10.562 4.926 2.898 1 98.44 14 ASN B CA 1
ATOM 775 C C . ASN B 1 14 ? 11.234 4.867 4.266 1 98.44 14 ASN B C 1
ATOM 777 O O . ASN B 1 14 ? 12.43 5.137 4.391 1 98.44 14 ASN B O 1
ATOM 781 N N . PRO B 1 15 ? 10.5 4.516 5.273 1 97.38 15 PRO B N 1
ATOM 782 C CA . PRO B 1 15 ? 11.07 4.543 6.621 1 97.38 15 PRO B CA 1
ATOM 783 C C . PRO B 1 15 ? 11.938 3.32 6.922 1 97.38 15 P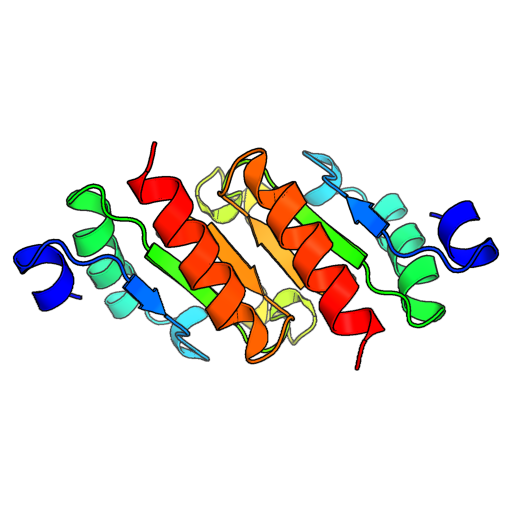RO B C 1
ATOM 785 O O . PRO B 1 15 ? 12.656 3.303 7.918 1 97.38 15 PRO B O 1
ATOM 788 N N . ALA B 1 16 ? 11.922 2.379 6.031 1 95.19 16 ALA B N 1
ATOM 789 C CA . ALA B 1 16 ? 12.641 1.125 6.254 1 95.19 16 ALA B CA 1
ATOM 790 C C . ALA B 1 16 ? 12.281 0.521 7.609 1 95.19 16 ALA B C 1
ATOM 792 O O . ALA B 1 16 ? 11.102 0.399 7.949 1 95.19 16 ALA B O 1
ATOM 793 N N . ALA B 1 17 ? 13.25 0.147 8.438 1 93.25 17 ALA B N 1
ATOM 794 C CA . ALA B 1 17 ? 12.984 -0.538 9.703 1 93.25 17 ALA B CA 1
ATOM 795 C C . ALA B 1 17 ? 12.258 0.38 10.68 1 93.25 17 ALA B C 1
ATOM 797 O O . ALA B 1 17 ? 11.555 -0.092 11.578 1 93.25 17 ALA B O 1
ATOM 798 N N . PHE B 1 18 ? 12.367 1.627 10.547 1 95.56 18 PHE B N 1
ATOM 799 C CA . PHE B 1 18 ? 11.719 2.584 11.438 1 95.56 18 PHE B CA 1
ATOM 800 C C . PHE B 1 18 ? 10.203 2.48 11.328 1 95.56 18 PHE B C 1
ATOM 802 O O . PHE B 1 18 ? 9.484 2.91 12.234 1 95.56 18 PHE B O 1
ATOM 809 N N . THR B 1 19 ? 9.766 1.89 10.234 1 94.62 19 THR B N 1
ATOM 810 C CA . THR B 1 19 ? 8.344 1.659 10.008 1 94.62 19 THR B CA 1
ATOM 811 C C . THR B 1 19 ? 7.727 0.887 11.172 1 94.62 19 THR B C 1
ATOM 813 O O . THR B 1 19 ? 6.586 1.144 11.555 1 94.62 19 THR B O 1
ATOM 816 N N . HIS B 1 20 ? 8.523 0.046 11.766 1 93.44 20 HIS B N 1
ATOM 817 C CA . HIS B 1 20 ? 7.934 -0.956 12.648 1 93.44 20 HIS B CA 1
ATOM 818 C C . HIS B 1 20 ? 7.996 -0.514 14.109 1 93.44 20 HIS B C 1
ATOM 820 O O . HIS B 1 20 ? 7.305 -1.071 14.961 1 93.44 20 HIS B O 1
ATOM 826 N N . TYR B 1 21 ? 8.867 0.639 14.383 1 93.44 21 TYR B N 1
ATOM 827 C CA . TYR B 1 21 ? 9 0.88 15.82 1 93.44 21 TYR B CA 1
ATOM 828 C C . TYR B 1 21 ? 9.258 2.354 16.109 1 93.44 21 TYR B C 1
ATOM 830 O O . TYR B 1 21 ? 9.305 2.771 17.266 1 93.44 21 TYR B O 1
ATOM 838 N N . SER B 1 22 ? 9.508 3.184 15.125 1 96.12 22 SER B N 1
ATOM 839 C CA . SER B 1 22 ? 9.859 4.57 15.414 1 96.12 22 SER B CA 1
ATOM 840 C C . SER B 1 22 ? 8.617 5.434 15.594 1 96.12 22 SER B C 1
ATOM 842 O O . SER B 1 22 ? 8.141 6.047 14.633 1 96.12 22 SER B O 1
ATOM 844 N N . TYR B 1 23 ? 8.234 5.586 16.812 1 96.56 23 TYR B N 1
ATOM 845 C CA . TYR B 1 23 ? 7.109 6.449 17.141 1 96.56 23 TYR B CA 1
ATOM 846 C C . TYR B 1 23 ? 7.48 7.918 16.953 1 96.56 23 TYR B C 1
ATOM 848 O O . TYR B 1 23 ? 6.625 8.742 16.625 1 96.56 23 TYR B O 1
ATOM 856 N N . ALA B 1 24 ? 8.742 8.141 17.172 1 97.06 24 ALA B N 1
ATOM 857 C CA . ALA B 1 24 ? 9.211 9.5 16.938 1 97.06 24 ALA B CA 1
ATOM 858 C C . ALA B 1 24 ? 9 9.922 15.484 1 97.06 24 ALA B C 1
ATOM 860 O O . ALA B 1 24 ? 8.539 11.031 15.211 1 97.06 24 ALA B O 1
ATOM 861 N N . LEU B 1 25 ? 9.242 9.047 14.586 1 97.31 25 LEU B N 1
ATOM 862 C CA . LEU B 1 25 ? 9.031 9.328 13.172 1 97.31 25 LEU B CA 1
ATOM 863 C C . LEU B 1 25 ? 7.543 9.438 12.852 1 97.31 25 LEU B C 1
ATOM 865 O O . LEU B 1 25 ? 7.133 10.297 12.07 1 97.31 25 LEU B O 1
ATOM 869 N N . ALA B 1 26 ? 6.742 8.617 13.438 1 97.12 26 ALA B N 1
ATOM 870 C CA . ALA B 1 26 ? 5.293 8.688 13.273 1 97.12 26 ALA B CA 1
ATOM 871 C C . ALA B 1 26 ? 4.754 10.039 13.734 1 97.12 26 ALA B C 1
ATOM 873 O O . ALA B 1 26 ? 3.922 10.648 13.055 1 97.12 26 ALA B O 1
ATOM 874 N N . ASP B 1 27 ? 5.254 10.461 14.883 1 97.19 27 ASP B N 1
ATOM 875 C CA . ASP B 1 27 ? 4.855 11.758 15.414 1 97.19 27 ASP B CA 1
ATOM 876 C C . ASP B 1 27 ? 5.242 12.883 14.453 1 97.19 27 ASP B C 1
ATOM 878 O O . ASP B 1 27 ? 4.473 13.828 14.25 1 97.19 27 ASP B O 1
ATOM 882 N N . ALA B 1 28 ? 6.398 12.812 13.953 1 97.56 28 ALA B N 1
ATOM 883 C CA . ALA B 1 28 ? 6.855 13.812 12.992 1 97.56 28 ALA B CA 1
ATOM 884 C C . ALA B 1 28 ? 6 13.789 11.734 1 97.56 28 ALA B C 1
ATOM 886 O O . ALA B 1 28 ? 5.664 14.844 11.188 1 97.56 28 ALA B O 1
ATOM 887 N N . ALA B 1 29 ? 5.664 12.617 11.234 1 97.06 29 ALA B N 1
ATOM 888 C CA . ALA B 1 29 ? 4.797 12.469 10.07 1 97.06 29 ALA B CA 1
ATOM 889 C C . ALA B 1 29 ? 3.453 13.156 10.297 1 97.06 29 ALA B C 1
ATOM 891 O O . ALA B 1 29 ? 2.887 13.75 9.383 1 97.06 29 ALA B O 1
ATOM 892 N N . HIS B 1 30 ? 3.016 13.078 11.5 1 96.56 30 HIS B N 1
ATOM 893 C CA . HIS B 1 30 ? 1.746 13.703 11.859 1 96.56 30 HIS B CA 1
ATOM 894 C C . HIS B 1 30 ? 1.78 15.211 11.617 1 96.56 30 HIS B C 1
ATOM 896 O O . HIS B 1 30 ? 0.762 15.805 11.258 1 96.56 30 HIS B O 1
ATOM 902 N N . MET B 1 31 ? 2.918 15.766 11.797 1 96.81 31 MET B N 1
ATOM 903 C CA . MET B 1 31 ? 3.051 17.203 11.578 1 96.81 31 MET B CA 1
ATOM 904 C C . MET B 1 31 ? 2.75 17.562 10.125 1 96.81 31 MET B C 1
ATOM 906 O O . MET B 1 31 ? 2.145 18.609 9.852 1 96.81 31 MET B O 1
ATOM 910 N N . VAL B 1 32 ? 3.162 16.734 9.219 1 97.81 32 VAL B N 1
ATOM 911 C CA . VAL B 1 32 ? 2.912 16.953 7.801 1 97.81 32 VAL B CA 1
ATOM 912 C C . VAL B 1 32 ? 1.419 16.828 7.512 1 97.81 32 VAL B C 1
ATOM 914 O O . VAL B 1 32 ? 0.836 17.656 6.816 1 97.81 32 VAL B O 1
ATOM 917 N N . ILE B 1 33 ? 0.842 15.828 8.086 1 96.94 33 ILE B N 1
ATOM 918 C CA . ILE B 1 33 ? -0.566 15.523 7.863 1 96.94 33 ILE B CA 1
ATOM 919 C C . ILE B 1 33 ? -1.437 16.625 8.461 1 96.94 33 ILE B C 1
ATOM 921 O O . ILE B 1 33 ? -2.469 16.984 7.895 1 96.94 33 ILE B O 1
ATOM 925 N N . ASP B 1 34 ? -1.039 17.141 9.594 1 96.62 34 ASP B N 1
ATOM 926 C CA . ASP B 1 34 ? -1.774 18.219 10.25 1 96.62 34 ASP B CA 1
ATOM 927 C C . ASP B 1 34 ? -1.871 19.453 9.352 1 96.62 34 ASP B C 1
ATOM 929 O O . ASP B 1 34 ? -2.789 20.266 9.5 1 96.62 34 ASP B O 1
ATOM 933 N N . GLU B 1 35 ? -0.936 19.578 8.438 1 97.31 35 GLU B N 1
ATOM 934 C CA . GLU B 1 35 ? -0.956 20.703 7.492 1 97.31 35 GLU B CA 1
ATOM 935 C C . GLU B 1 35 ? -1.755 20.344 6.242 1 97.31 35 GLU B C 1
ATOM 937 O O . GLU B 1 35 ? -1.708 21.062 5.242 1 97.31 35 GLU B O 1
ATOM 942 N N . ASN B 1 36 ? -2.428 19.172 6.254 1 96.5 36 ASN B N 1
ATOM 943 C CA . ASN B 1 36 ? -3.254 18.672 5.16 1 96.5 36 ASN B CA 1
ATOM 944 C C . ASN B 1 36 ? -2.42 18.406 3.912 1 96.5 36 ASN B C 1
ATOM 946 O O . ASN B 1 36 ? -2.854 18.688 2.795 1 96.5 36 ASN B O 1
ATOM 950 N N . LEU B 1 37 ? -1.232 17.969 4.125 1 97.5 37 LEU B N 1
ATOM 951 C CA . LEU B 1 37 ? -0.342 17.578 3.031 1 97.5 37 LEU B CA 1
ATOM 952 C C . LEU B 1 37 ? -0.293 16.062 2.867 1 97.5 37 LEU B C 1
ATOM 954 O O . LEU B 1 37 ? -0.281 15.336 3.857 1 97.5 37 LEU B O 1
ATOM 958 N N . PRO B 1 38 ? -0.294 15.664 1.66 1 98.19 38 PRO B N 1
ATOM 959 C CA . PRO B 1 38 ? -0.162 14.219 1.471 1 98.19 38 PRO B CA 1
ATOM 960 C C . PRO B 1 38 ? 1.185 13.68 1.95 1 98.19 38 PRO B C 1
ATOM 962 O O . PRO B 1 38 ? 2.221 14.305 1.719 1 98.19 38 PRO B O 1
ATOM 965 N N . LEU B 1 39 ? 1.185 12.578 2.586 1 98.62 39 LEU B N 1
ATOM 966 C CA . LEU B 1 39 ? 2.363 11.805 2.963 1 98.62 39 LEU B CA 1
ATOM 967 C C . LEU B 1 39 ? 2.215 10.344 2.543 1 98.62 39 LEU B C 1
ATOM 969 O O . LEU B 1 39 ? 1.327 9.641 3.033 1 98.62 39 LEU B O 1
ATOM 973 N N . MET B 1 40 ? 3.029 9.953 1.634 1 98.75 40 MET B N 1
ATOM 974 C CA . MET B 1 40 ? 3 8.586 1.134 1 98.75 40 MET B CA 1
ATOM 975 C C . MET B 1 40 ? 4.117 7.754 1.754 1 98.75 40 MET B C 1
ATOM 977 O O . MET B 1 40 ? 5.285 8.141 1.704 1 98.75 40 MET B O 1
ATOM 981 N N . GLU B 1 41 ? 3.793 6.648 2.393 1 98.62 41 GLU B N 1
ATOM 982 C CA . GLU B 1 41 ? 4.746 5.633 2.832 1 98.62 41 GLU B CA 1
ATOM 983 C C . GLU B 1 41 ? 5.008 4.609 1.731 1 98.62 41 GLU B C 1
ATOM 985 O O . GLU B 1 41 ? 4.07 4.008 1.2 1 98.62 41 GLU B O 1
ATOM 990 N N . VAL B 1 42 ? 6.285 4.422 1.389 1 98.69 42 VAL B N 1
ATOM 991 C CA . VAL B 1 42 ? 6.652 3.512 0.307 1 98.69 42 VAL B CA 1
ATOM 992 C C . VAL B 1 42 ? 7.625 2.455 0.828 1 98.69 42 VAL B C 1
ATOM 994 O O . VAL B 1 42 ? 8.508 2.758 1.632 1 98.69 42 VAL B O 1
ATOM 997 N N . HIS B 1 43 ? 7.422 1.225 0.418 1 98.25 43 HIS B N 1
ATOM 998 C CA . HIS B 1 43 ? 8.344 0.128 0.696 1 98.25 43 HIS B CA 1
ATOM 999 C C . HIS B 1 43 ? 8.734 -0.601 -0.585 1 98.25 43 HIS B C 1
ATOM 1001 O O . HIS B 1 43 ? 7.871 -0.916 -1.412 1 98.25 43 HIS B O 1
ATOM 1007 N N . ILE B 1 44 ? 9.969 -0.801 -0.726 1 96.88 44 ILE B N 1
ATOM 1008 C CA . ILE B 1 44 ? 10.492 -1.484 -1.901 1 96.88 44 ILE B CA 1
ATOM 1009 C C . ILE B 1 44 ? 9.922 -2.898 -1.978 1 96.88 44 ILE B C 1
ATOM 1011 O O . ILE B 1 44 ? 9.43 -3.32 -3.029 1 96.88 44 ILE B O 1
ATOM 1015 N N . SER B 1 45 ? 9.992 -3.643 -0.888 1 95.12 45 SER B N 1
ATOM 1016 C CA . SER B 1 45 ? 9.352 -4.949 -0.776 1 95.12 45 SER B CA 1
ATOM 1017 C C . SER B 1 45 ? 8.016 -4.852 -0.039 1 95.12 45 SER B C 1
ATOM 1019 O O . SER B 1 45 ? 7.664 -3.791 0.475 1 95.12 45 SER B O 1
ATOM 1021 N N . ASN B 1 46 ? 7.277 -5.859 -0.096 1 94.81 46 ASN B N 1
ATOM 1022 C CA . ASN B 1 46 ? 6.059 -5.977 0.694 1 94.81 46 ASN B CA 1
ATOM 1023 C C . ASN B 1 46 ? 6.355 -6.426 2.121 1 94.81 46 ASN B C 1
ATOM 1025 O O . ASN B 1 46 ? 6.60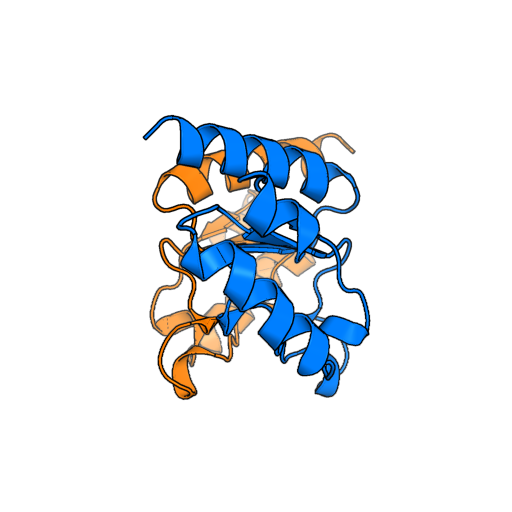2 -7.609 2.365 1 94.81 46 ASN B O 1
ATOM 1029 N N . PRO B 1 47 ? 6.273 -5.512 3.057 1 92.56 47 PRO B N 1
ATOM 1030 C CA . PRO B 1 47 ? 6.641 -5.871 4.43 1 92.56 47 PRO B CA 1
ATOM 1031 C C . PRO B 1 47 ? 5.711 -6.922 5.031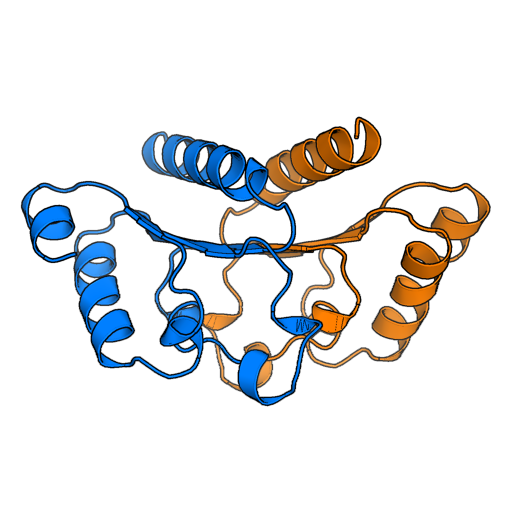 1 92.56 47 PRO B C 1
ATOM 1033 O O . PRO B 1 47 ? 6.125 -7.688 5.906 1 92.56 47 PRO B O 1
ATOM 1036 N N . SER B 1 48 ? 4.5 -7.023 4.57 1 92.19 48 SER B N 1
ATOM 1037 C CA . SER B 1 48 ? 3.516 -7.961 5.105 1 92.19 48 SER B CA 1
ATOM 1038 C C . SER B 1 48 ? 3.906 -9.406 4.801 1 92.19 48 SER B C 1
ATOM 1040 O O . SER B 1 48 ? 3.42 -10.336 5.445 1 92.19 48 SER B O 1
ATOM 1042 N N . ALA B 1 49 ? 4.742 -9.602 3.848 1 90.81 49 ALA B N 1
ATOM 1043 C CA . ALA B 1 49 ? 5.16 -10.945 3.445 1 90.81 49 ALA B CA 1
ATOM 1044 C C . ALA B 1 49 ? 6.383 -11.398 4.242 1 90.81 49 ALA B C 1
ATOM 1046 O O . ALA B 1 49 ? 6.871 -12.516 4.059 1 90.81 49 ALA B O 1
ATOM 1047 N N . ARG B 1 50 ? 6.863 -10.547 5.102 1 90.75 50 ARG B N 1
ATOM 1048 C CA . ARG B 1 50 ? 8.078 -10.805 5.871 1 90.75 50 ARG B CA 1
ATOM 1049 C C . ARG B 1 50 ? 7.742 -11.312 7.266 1 90.75 50 ARG B C 1
ATOM 1051 O O . ARG B 1 50 ? 6.637 -11.812 7.504 1 90.75 50 ARG B O 1
ATOM 1058 N N . ASP B 1 51 ? 8.656 -11.227 8.188 1 85.56 51 ASP B N 1
ATOM 1059 C CA . ASP B 1 51 ? 8.484 -11.719 9.547 1 85.56 51 ASP B CA 1
ATOM 1060 C C . ASP B 1 51 ? 7.344 -10.984 10.258 1 85.56 51 ASP B C 1
ATOM 1062 O O . ASP B 1 51 ? 6.992 -9.867 9.883 1 85.56 51 ASP B O 1
ATOM 1066 N N . GLU B 1 52 ? 6.84 -11.555 11.344 1 83.62 52 GLU B N 1
ATOM 1067 C CA . GLU B 1 52 ? 5.668 -11.07 12.062 1 83.62 52 GLU B CA 1
ATOM 1068 C C . GLU B 1 52 ? 5.855 -9.625 12.516 1 83.62 52 GLU B C 1
ATOM 1070 O O . GLU B 1 52 ? 4.922 -8.82 12.438 1 83.62 52 GLU B O 1
ATOM 1075 N N . PHE B 1 53 ? 7.062 -9.359 13.102 1 77.38 53 PHE B N 1
ATOM 1076 C CA . PHE B 1 53 ? 7.27 -8.016 13.641 1 77.38 53 PHE B CA 1
ATOM 1077 C C . PHE B 1 53 ? 7.285 -6.984 12.516 1 77.38 53 PHE B C 1
ATOM 1079 O O . PHE B 1 53 ? 7.121 -5.789 12.766 1 77.38 53 PHE B O 1
ATOM 1086 N N . ARG B 1 54 ? 7.398 -7.371 11.258 1 82.62 54 ARG B N 1
ATOM 1087 C CA . ARG B 1 54 ? 7.461 -6.484 10.102 1 82.62 54 ARG B CA 1
ATOM 1088 C C . ARG B 1 54 ? 6.07 -6.25 9.523 1 82.62 54 ARG B C 1
ATOM 1090 O O . ARG B 1 54 ? 5.902 -5.43 8.609 1 82.62 54 ARG B O 1
ATOM 1097 N N . LYS B 1 55 ? 5.125 -6.914 10.172 1 80.69 55 LYS B N 1
ATOM 1098 C CA . LYS B 1 55 ? 3.797 -6.895 9.57 1 80.69 55 LYS B CA 1
ATOM 1099 C C . LYS B 1 55 ? 2.98 -5.711 10.078 1 80.69 55 LYS B C 1
ATOM 1101 O O . LYS B 1 55 ? 1.925 -5.395 9.523 1 80.69 55 LYS B O 1
ATOM 1106 N N . ARG B 1 56 ? 3.605 -5.098 11.055 1 83.62 56 ARG B N 1
ATOM 1107 C CA . ARG B 1 56 ? 2.895 -3.955 11.617 1 83.62 56 ARG B CA 1
ATOM 1108 C C . ARG B 1 56 ? 3.678 -2.664 11.406 1 83.62 56 ARG B C 1
ATOM 1110 O O . ARG B 1 56 ? 4.871 -2.598 11.703 1 83.62 56 ARG B O 1
ATOM 1117 N N . SER B 1 57 ? 3.076 -1.688 10.812 1 92.56 57 SER B N 1
ATOM 1118 C CA . SER B 1 57 ? 3.668 -0.366 10.633 1 92.56 57 SER B CA 1
ATOM 1119 C C . SER B 1 57 ? 3.111 0.634 11.641 1 92.56 57 SER B C 1
ATOM 1121 O O . SER B 1 57 ? 1.894 0.755 11.789 1 92.56 57 SER B O 1
ATOM 1123 N N . VAL B 1 58 ? 4.016 1.421 12.328 1 94 58 VAL B N 1
ATOM 1124 C CA . VAL B 1 58 ? 3.564 2.512 13.188 1 94 58 VAL B CA 1
ATOM 1125 C C . VAL B 1 58 ? 3.438 3.795 12.375 1 94 58 VAL B C 1
ATOM 1127 O O . VAL B 1 58 ? 2.902 4.797 12.859 1 94 58 VAL B O 1
ATOM 1130 N N . ILE B 1 59 ? 3.877 3.816 11.133 1 95.94 59 ILE B N 1
ATOM 1131 C CA . ILE B 1 59 ? 3.859 4.984 10.266 1 95.94 59 ILE B CA 1
ATOM 1132 C C . ILE B 1 59 ? 2.602 4.961 9.398 1 95.94 59 ILE B C 1
ATOM 1134 O O . ILE B 1 59 ? 1.973 6 9.18 1 95.94 59 ILE B O 1
ATOM 1138 N N . SER B 1 60 ? 2.141 3.779 8.945 1 96.44 60 SER B N 1
ATOM 1139 C CA . SER B 1 60 ? 1.023 3.627 8.023 1 96.44 60 SER B CA 1
ATOM 1140 C C . SER B 1 60 ? -0.244 4.27 8.578 1 96.44 60 SER B C 1
ATOM 1142 O O . SER B 1 60 ? -1.021 4.863 7.824 1 96.44 60 SER B O 1
ATOM 1144 N N . PRO B 1 61 ? -0.421 4.191 9.945 1 95.62 61 PRO B N 1
ATOM 1145 C CA . PRO B 1 61 ? -1.661 4.766 10.469 1 95.62 61 PRO B CA 1
ATOM 1146 C C . PRO B 1 61 ? -1.729 6.281 10.305 1 95.62 61 PRO B C 1
ATOM 1148 O O . PRO B 1 61 ? -2.82 6.859 10.281 1 95.62 61 PRO B O 1
ATOM 1151 N N . VAL B 1 62 ? -0.606 6.91 10.148 1 96.06 62 VAL B N 1
ATOM 1152 C CA . VAL B 1 62 ? -0.579 8.367 10.078 1 96.06 62 VAL B CA 1
ATOM 1153 C C . VAL B 1 62 ? -0.418 8.812 8.625 1 96.06 62 VAL B C 1
ATOM 1155 O O . VAL B 1 62 ? -0.757 9.945 8.273 1 96.06 62 VAL B O 1
ATOM 1158 N N . ALA B 1 63 ? 0.034 7.961 7.75 1 97.56 63 ALA B N 1
ATOM 1159 C CA . ALA B 1 63 ? 0.262 8.305 6.348 1 97.56 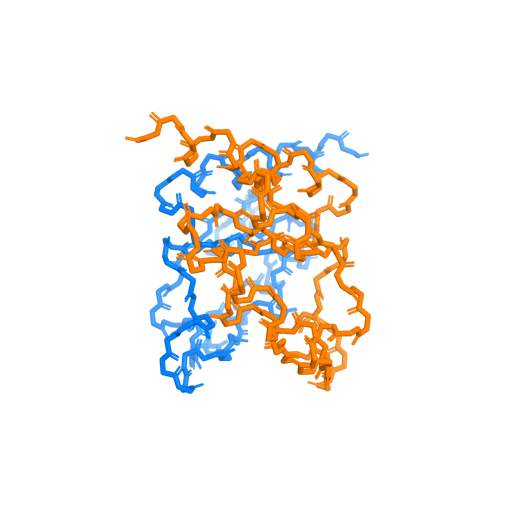63 ALA B CA 1
ATOM 1160 C C . ALA B 1 63 ? -1.059 8.477 5.602 1 97.56 63 ALA B C 1
ATOM 1162 O O . ALA B 1 63 ? -2.078 7.902 5.992 1 97.56 63 ALA B O 1
ATOM 1163 N N . THR B 1 64 ? -1.014 9.297 4.578 1 97.94 64 THR B N 1
ATOM 1164 C CA . THR B 1 64 ? -2.154 9.422 3.678 1 97.94 64 THR B CA 1
ATOM 1165 C C . THR B 1 64 ? -2.465 8.078 3.01 1 97.94 64 THR B C 1
ATOM 1167 O O . THR B 1 64 ? -3.631 7.711 2.861 1 97.94 64 THR B O 1
ATOM 1170 N N . GLY B 1 65 ? -1.47 7.422 2.607 1 97.81 65 GLY B N 1
ATOM 1171 C CA . GLY B 1 65 ? -1.532 6.117 1.97 1 97.81 65 GLY B CA 1
ATOM 1172 C C . GLY B 1 65 ? -0.196 5.398 1.947 1 97.81 65 GLY B C 1
ATOM 1173 O O . GLY B 1 65 ? 0.817 5.949 2.385 1 97.81 65 GLY B O 1
ATOM 1174 N N . THR B 1 66 ? -0.219 4.176 1.467 1 98.25 66 THR B N 1
ATOM 1175 C CA . THR B 1 66 ? 0.984 3.355 1.386 1 98.25 66 THR B CA 1
ATOM 1176 C C . THR B 1 66 ? 1.083 2.672 0.026 1 98.25 66 THR B C 1
ATOM 1178 O O . THR B 1 66 ? 0.063 2.385 -0.606 1 98.25 66 THR B O 1
ATOM 1181 N N . ILE B 1 67 ? 2.219 2.494 -0.43 1 98.69 67 ILE B N 1
ATOM 1182 C CA . ILE B 1 67 ? 2.543 1.721 -1.623 1 98.69 67 ILE B CA 1
ATOM 1183 C C . ILE B 1 67 ? 3.695 0.764 -1.319 1 98.69 67 ILE B C 1
ATOM 1185 O O . ILE B 1 67 ? 4.785 1.196 -0.937 1 98.69 67 ILE B O 1
ATOM 1189 N N . THR B 1 68 ? 3.43 -0.561 -1.472 1 98.12 68 THR B N 1
ATOM 1190 C CA . THR B 1 68 ? 4.445 -1.537 -1.093 1 98.12 68 THR B CA 1
ATOM 1191 C C . THR B 1 68 ? 4.641 -2.57 -2.199 1 98.12 68 THR B C 1
ATOM 1193 O O . THR B 1 68 ? 3.707 -2.879 -2.941 1 98.12 68 THR B O 1
ATOM 1196 N N . GLY B 1 69 ? 5.906 -3.051 -2.424 1 97.19 69 GLY B N 1
ATOM 1197 C CA . GLY B 1 69 ? 6.152 -4.254 -3.205 1 97.19 69 GLY B CA 1
ATOM 1198 C C . GLY B 1 69 ? 6.449 -3.965 -4.664 1 97.19 69 GLY B C 1
ATOM 1199 O O . GLY B 1 69 ? 6.438 -4.875 -5.496 1 97.19 69 GLY B O 1
ATOM 1200 N N . MET B 1 70 ? 6.715 -2.725 -4.988 1 96.81 70 MET B N 1
ATOM 1201 C CA . MET B 1 70 ? 6.895 -2.373 -6.395 1 96.81 70 MET B CA 1
ATOM 1202 C C . MET B 1 70 ? 8.336 -1.948 -6.672 1 96.81 70 MET B C 1
ATOM 1204 O O . MET B 1 70 ? 8.617 -1.33 -7.699 1 96.81 70 MET B O 1
ATOM 1208 N N . GLY B 1 71 ? 9.258 -2.229 -5.691 1 96.56 71 GLY B N 1
ATOM 1209 C CA . GLY B 1 71 ? 10.625 -1.767 -5.867 1 96.56 71 GLY B CA 1
ATOM 1210 C C . GLY B 1 71 ? 10.734 -0.259 -5.996 1 96.56 71 GLY B C 1
ATOM 1211 O O . GLY B 1 71 ? 9.992 0.48 -5.348 1 96.56 71 GLY B O 1
ATOM 1212 N N . PHE B 1 72 ? 11.688 0.14 -6.809 1 97.81 72 PHE B N 1
ATOM 1213 C CA . PHE B 1 72 ? 11.93 1.567 -6.98 1 97.81 72 PHE B CA 1
ATOM 1214 C C . PHE B 1 72 ? 10.781 2.223 -7.746 1 97.81 72 PHE B C 1
ATOM 1216 O O . PHE B 1 72 ? 10.547 3.424 -7.605 1 97.81 72 PHE B O 1
ATOM 1223 N N . TYR B 1 73 ? 10.07 1.441 -8.484 1 98.5 73 TYR B N 1
ATOM 1224 C CA . TYR B 1 73 ? 8.93 1.97 -9.219 1 98.5 73 TYR B CA 1
ATOM 1225 C C . TYR B 1 73 ? 7.859 2.49 -8.266 1 98.5 73 TYR B C 1
ATOM 1227 O O . TYR B 1 73 ? 7.066 3.361 -8.633 1 98.5 73 TYR B O 1
ATOM 1235 N N . GLY B 1 74 ? 7.863 1.967 -7.043 1 98.62 74 GLY B N 1
ATOM 1236 C CA . GLY B 1 74 ? 6.941 2.445 -6.023 1 98.62 74 GLY B CA 1
ATOM 1237 C C . GLY B 1 74 ? 7.039 3.941 -5.789 1 98.62 74 GLY B C 1
ATOM 1238 O O . GLY B 1 74 ? 6.035 4.598 -5.508 1 98.62 74 GLY B O 1
ATOM 1239 N N . TYR B 1 75 ? 8.273 4.504 -6 1 98.69 75 TYR B N 1
ATOM 1240 C CA . TYR B 1 75 ? 8.445 5.941 -5.816 1 98.69 75 TYR B CA 1
ATOM 1241 C C . TYR B 1 75 ? 7.738 6.719 -6.918 1 98.69 75 TYR B C 1
ATOM 1243 O O . TYR B 1 75 ? 7.168 7.785 -6.672 1 98.69 75 TYR B O 1
ATOM 1251 N N . LYS B 1 76 ? 7.82 6.219 -8.07 1 98.69 76 LYS B N 1
ATOM 1252 C CA . LYS B 1 76 ? 7.102 6.863 -9.164 1 98.69 76 LYS B CA 1
ATOM 1253 C C . LYS B 1 76 ? 5.598 6.855 -8.914 1 98.69 76 LYS B C 1
ATOM 1255 O O . LYS B 1 76 ? 4.93 7.879 -9.086 1 98.69 76 LYS B O 1
ATOM 1260 N N . LEU B 1 77 ? 5.102 5.723 -8.523 1 98.81 77 LEU B N 1
ATOM 1261 C CA . LEU B 1 77 ? 3.678 5.613 -8.219 1 98.81 77 LEU B CA 1
ATOM 1262 C C . LEU B 1 77 ? 3.285 6.574 -7.098 1 98.81 77 LEU B C 1
ATOM 1264 O O . LEU B 1 77 ? 2.221 7.191 -7.148 1 98.81 77 LEU B O 1
ATOM 1268 N N . ALA B 1 78 ? 4.176 6.668 -6.113 1 98.81 78 ALA B N 1
ATOM 1269 C CA . ALA B 1 78 ? 3.908 7.562 -4.988 1 98.81 78 ALA B CA 1
ATOM 1270 C C . ALA B 1 78 ? 3.861 9.016 -5.445 1 98.81 78 ALA B C 1
ATOM 1272 O O . ALA B 1 78 ? 3.023 9.797 -4.98 1 98.81 78 ALA B O 1
ATOM 1273 N N . LEU B 1 79 ? 4.73 9.375 -6.324 1 98.69 79 LEU B N 1
ATOM 1274 C CA . LEU B 1 79 ? 4.73 10.734 -6.855 1 98.69 79 LEU B CA 1
ATOM 1275 C C . LEU B 1 79 ? 3.467 11 -7.668 1 98.69 79 LEU B C 1
ATOM 1277 O O . LEU B 1 79 ? 2.889 12.086 -7.586 1 98.69 79 LEU B O 1
ATOM 1281 N N . ASP B 1 80 ? 3 10.047 -8.438 1 98.62 80 ASP B N 1
ATOM 1282 C CA . ASP B 1 80 ? 1.735 10.164 -9.164 1 98.62 80 ASP B CA 1
ATOM 1283 C C . ASP B 1 80 ? 0.568 10.344 -8.195 1 98.62 80 ASP B C 1
ATOM 1285 O O . ASP B 1 80 ? -0.325 11.164 -8.438 1 98.62 80 ASP B O 1
ATOM 1289 N N . ALA B 1 81 ? 0.588 9.586 -7.129 1 98.62 81 ALA B N 1
ATOM 1290 C CA . ALA B 1 81 ? -0.448 9.688 -6.102 1 98.62 81 ALA B CA 1
ATOM 1291 C C . ALA B 1 81 ? -0.487 11.094 -5.504 1 98.62 81 ALA B C 1
ATOM 1293 O O . ALA B 1 81 ? -1.559 11.688 -5.375 1 98.62 81 ALA B O 1
ATOM 1294 N N . VAL B 1 82 ? 0.68 11.57 -5.168 1 98.5 82 VAL B N 1
ATOM 1295 C CA . VAL B 1 82 ? 0.779 12.906 -4.578 1 98.5 82 VAL B CA 1
ATOM 1296 C C . VAL B 1 82 ? 0.257 13.945 -5.566 1 98.5 82 VAL B C 1
ATOM 1298 O O . VAL B 1 82 ? -0.524 14.828 -5.195 1 98.5 82 VAL B O 1
ATOM 1301 N N . ALA B 1 83 ? 0.699 13.867 -6.781 1 98.25 83 ALA B N 1
ATOM 1302 C CA . ALA B 1 83 ? 0.234 14.797 -7.809 1 98.25 83 ALA B CA 1
ATOM 1303 C C . ALA B 1 83 ? -1.287 14.766 -7.93 1 98.25 83 ALA B C 1
ATOM 1305 O O . ALA B 1 83 ? -1.931 15.812 -8.031 1 98.25 83 ALA B O 1
ATOM 1306 N N . HIS B 1 84 ? -1.818 13.609 -7.902 1 97.88 84 HIS B N 1
ATOM 1307 C CA . HIS B 1 84 ? -3.264 13.445 -8.008 1 97.88 84 HIS B CA 1
ATOM 1308 C C . HIS B 1 84 ? -3.98 14.094 -6.832 1 97.88 84 HIS B C 1
ATOM 1310 O O . HIS B 1 84 ? -4.961 14.82 -7.02 1 97.88 84 HIS B O 1
ATOM 1316 N N . LEU B 1 85 ? -3.486 13.859 -5.66 1 96.62 85 LEU B N 1
ATOM 1317 C CA . LEU B 1 85 ? -4.113 14.359 -4.445 1 96.62 85 LEU B CA 1
ATOM 1318 C C . LEU B 1 85 ? -4.051 15.883 -4.387 1 96.62 85 LEU B C 1
ATOM 1320 O O . LEU B 1 85 ? -4.961 16.516 -3.854 1 96.62 85 LEU B O 1
ATOM 1324 N N . LEU B 1 86 ? -2.98 16.422 -4.949 1 95.88 86 LEU B N 1
ATOM 1325 C CA . LEU B 1 86 ? -2.826 17.875 -4.934 1 95.88 86 LEU B CA 1
ATOM 1326 C C . LEU B 1 86 ? -3.725 18.516 -5.98 1 95.88 86 LEU B C 1
ATOM 1328 O O . LEU B 1 86 ? -4.008 19.719 -5.902 1 95.88 86 LEU B O 1
ATOM 1332 N N . SER B 1 87 ? -4.07 17.75 -6.945 1 94 87 SER B N 1
ATOM 1333 C CA . SER B 1 87 ? -4.895 18.297 -8.023 1 94 87 SER B CA 1
ATOM 1334 C C . SER B 1 87 ? -6.371 18.266 -7.648 1 94 87 SER B C 1
ATOM 1336 O O . SER B 1 87 ? -7.195 18.891 -8.32 1 94 87 SER B O 1
ATOM 1338 N N . GLU B 1 88 ? -6.836 17.531 -6.711 1 84.69 88 GLU B N 1
ATOM 1339 C CA . GLU B 1 88 ? -8.227 17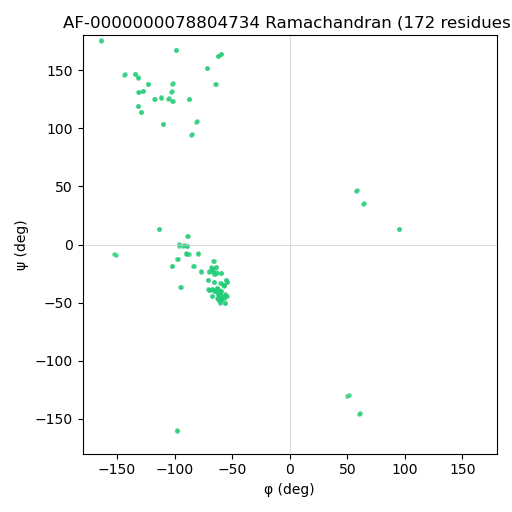.469 -6.266 1 84.69 88 GLU B CA 1
ATOM 1340 C C . GLU B 1 88 ? -8.57 18.672 -5.379 1 84.69 88 GLU B C 1
ATOM 1342 O O . GLU B 1 88 ? -9.68 19.203 -5.449 1 84.69 88 GLU B O 1
#

pLDDT: mean 95.66, std 4.31, range [77.38, 98.81]

Nearest PDB structures (foldseek):
  6cv6-assembly3_G  TM=9.449E-01  e=1.809E-08  Paraburkholderia phymatum STM815
  2c57-assembly1_F  TM=9.370E-01  e=3.807E-08  Helicobacter pylori
  2c4w-assembly1_A-2  TM=9.339E-01  e=8.573E-08  Helicobacter pylori
  2wks-assembly1_F-2  TM=9.435E-01  e=2.210E-07  Helicobacter pylori
  3lwz-assembly1_C  TM=8.163E-01  e=9.814E-08  Yersinia pestis CO92

Secondary structure (DSSP, 8-state):
-HHHHHHT--EEE--GGGGGT-HHHHHHHHHHHHTT--EEEEESS-GGGS-GGGG--SSTTTSSEEEESSTTHHHHHHHHHHHHHHH-/-HHHHHHT--EEE--GGGGGT-HHHHHHHHHHHHTT--EEEEESS-GGGS-GGGG--SSTTTSSEEEESSTTHHHHHHHHHHHHHHH-

Sequence (176 aa):
MHQAADEKTPVVMNPAAFTHYSYALADAAHMVIDENLPLMEVHISNPSARDEFRKRSVISPVATGTITGMGFYGYKLALDAVAHLLSEMHQAADEKTPVVMNPAAFTHYSYALADAAHMVIDENLPLMEVHISNPSARDEFRKRSVISPVATGTITGMGFYGYKLALDAVAHLLSE

=== Feature glossary ===
The record interleaves many kinds of information about one protein. Here is each kind framed as the question it answers.

Q: What are the backbone torsion angles?
A: φ (phi) and ψ (psi) are the two rotatable backbone dihedrals per residue: φ is the C(i-1)–N–Cα–C torsion, ψ is the N–Cα–C–N(i+1) torsion, both in degrees on (−180°, 180°]. α-helical residues cluster near (−60°, −45°); β-strand residues near (−120°, +130°). A Ramachandran plot is simply a scatter of (φ, ψ) for every residue.

Q: What is the amino-acid chain?
A: This is the polypeptide sequence — one letter per residue, N-terminus first. Length ranges from a few dozen residues for small domains to over a thousand for large multi-domain proteins.

Q: How mobile is each atom in the crystal?
A: For experimental (PDB) structures, the B-factor (temperature factor) quantifies the positional spread of each atom in the crystal — a combination of thermal vibration and static disorder — in units of Å². High B-factors mark flexible loops or poorly resolved regions; low B-factors mark the rigid, well-ordered core.

Q: Are the domains correctly placed relative to each other?
A: Predicted Aligned Error (PAE) is an AlphaFold confidence matrix: entry (i, j) is the expected error in the position of residue j, in ångströms, when the prediction is superimposed on the true structure at residue i. Low PAE within a block of residues means that block is internally rigid and well-predicted; high PAE between two blocks means their relative placement is uncertain even if each block individually is confident.

Q: How confident is the AlphaFold model at each residue?
A: pLDDT is the predicted lDDT-Cα score: AlphaFold's confidence that the local environment of each residue (all inter-atomic distances within 15 Å) is correctly placed. It is a per-residue number between 0 and 100, with higher meaning more reliable.

Q: What family and function is it annotated with?
A: Functional annotations link the protein to curated databases. InterPro entries identify conserved domains and families by matching the sequence against member-database signatures (Pfam, PROSITE, CDD, …). Gene Ontology (GO) terms describe molecular function, biological process, and cellular component in a controlled vocabulary. CATH places the structure in a hierarchical fold classification (Class/Architecture/Topology/Homologous-superfamily). The organism is the source species.

Q: How big and how compact is the whole molecule?
A: Three whole-structure scalars: the radius of gyration (RMS distance of Cα from centroid, in Å), the count of Cα–Cα contacts (pairs closer than 8 Å and separated by more than four residues in sequence — i.e. tertiary, not local, contacts), and the bounding-box dimensions. Together they distinguish compact globular folds from extended fibres or disordered chains.

Q: What known structures does this most resemble?
A: The Foldseek neighbor list gives the closest experimentally determined structures in the PDB, ranked by structural alignment. TM-score near 1 means near-identical fold; near 0.3 means only rough topology match. This is how one finds what a novel AlphaFold prediction most resembles in the solved-structure universe.

Q: Which residues are buried vs exposed?
A: SASA measures how much of the protein is reachable by solvent. It is computed by rolling a water-sized probe over the atomic surface and summing the exposed area (Å²). Per-residue SASA distinguishes core (buried, low SASA) from surface (exposed, high SASA) residues; total SASA is a whole-molecule size measure.

Q: Which residues are in helices, strands, or loops?
A: Eight-state secondary structure (DSSP): H is the canonical α-helix, G the tighter 3₁₀-helix, I the wider π-helix; E/B are β-structure, T and S are turns and bends, and '-' is everything else. DSSP derives these from the pattern of main-chain N–H···O=C hydrogen bonds, not from the sequence.

Q: Where is each backbone atom in 3D?
A: Structure coordinates are given as an mmCIF _atom_site loop: one row per atom with element, residue name, chain id, sequence number, and x/y/z position in Å. Only the four main-chain atoms per residue are included here; side chains are omitted to keep the record compact.

Q: What if only a Cα trace is available?
A: Three-state secondary structure (P-SEA) collapses the eight DSSP classes into helix (a), strand (b), and coil (c). P-SEA assigns these from Cα geometry alone — distances and angles — without requiring backbone oxygens, so it works on any Cα trace.

Q: What do the rendered images show?
A: The six renders are orthographic views along the three Cartesian axes in both directions. Representation (cartoon, sticks, or surface) and color scheme (sequence-rainbow or by-chain) vary across proteins so the training set covers all the common visualization conventions.

Q: What does the local fold look like, residue by residue?
A: Foldseek's 3Di representation compresses backbone geometry into a per-residue letter drawn from a learned twenty-state alphabet. It captures the tertiary interaction pattern around each residue — which residues are packed against it in space, regardless of where they are in sequence.

Q: What do the diagnostic plots show?
A: The contact map is a binary N×N matrix image: pixel (i, j) is dark where Cα_i and Cα_j are within 8 Å and |i−j|>4. Because the |i−j|>4 filter removes local helical contacts, off-diagonal stripes parallel to the main diagonal indicate parallel β-sheets; stripes perpendicular to it indicate antiparallel β-sheets. The Ramachandran plot scatters every residue's (φ, ψ) pair against the sterically allowed regions. The PAE heatmap renders the predicted-aligned-error matrix.